Protein AF-A0A016V584-F1 (afdb_monomer)

pLDDT: mean 80.35, std 22.98, range [29.89, 98.75]

Organism: NCBI:txid53326

Mean predicted aligned error: 13.32 Å

InterPro domains:
  IPR009288 Gamma-glutamylcyclotransferase, AIG2-like domain [PF06094] (55-162)
  IPR013024 Gamma-glutamyl cyclotransferase-like [cd06661] (55-160)
  IPR036568 Gamma-glutamyl cyclotransferase-like superfamily [SSF110857] (53-185)
  IPR039126 Gamma-glutamylaminecyclotransferase [PTHR12510] (54-201)

Radius of gyration: 31.08 Å; Cα contacts (8 Å, |Δi|>4): 377; chains: 1; bounding box: 87×88×63 Å

Structure (mmCIF, N/CA/C/O backbone):
data_AF-A0A016V584-F1
#
_entry.id   AF-A0A016V584-F1
#
loop_
_atom_site.group_PDB
_atom_site.id
_atom_site.type_symbol
_atom_site.label_atom_id
_atom_site.label_alt_id
_atom_site.label_comp_id
_atom_site.label_asym_id
_atom_site.label_entity_id
_atom_site.label_seq_id
_atom_site.pdbx_PDB_ins_code
_atom_site.Cartn_x
_atom_site.Cartn_y
_atom_site.Cartn_z
_atom_site.occupancy
_atom_site.B_iso_or_equiv
_atom_site.auth_seq_id
_atom_site.auth_comp_id
_atom_site.auth_asym_id
_atom_site.auth_atom_id
_atom_site.pdbx_PDB_model_num
ATOM 1 N N . MET A 1 1 ? -42.435 -26.822 -37.049 1.00 36.62 1 MET A N 1
ATOM 2 C CA . MET A 1 1 ? -43.620 -26.157 -37.630 1.00 36.62 1 MET A CA 1
ATOM 3 C C . MET A 1 1 ? -43.429 -24.662 -37.476 1.00 36.62 1 MET A C 1
ATOM 5 O O . MET A 1 1 ? -43.270 -24.196 -36.359 1.00 36.62 1 MET A O 1
ATOM 9 N N . PHE A 1 2 ? -43.331 -23.964 -38.604 1.00 36.88 2 PHE A N 1
ATOM 10 C CA . PHE A 1 2 ? -43.225 -22.510 -38.700 1.00 36.88 2 PHE A CA 1
ATOM 11 C C . PHE A 1 2 ? -44.601 -21.879 -38.493 1.00 36.88 2 PHE A C 1
ATOM 13 O O . PHE A 1 2 ? -45.546 -22.348 -39.117 1.00 36.88 2 PHE A O 1
ATOM 20 N N . PHE A 1 3 ? -44.699 -20.805 -37.706 1.00 32.16 3 PHE A N 1
ATOM 21 C CA . PHE A 1 3 ? -45.786 -19.831 -37.824 1.00 32.16 3 PHE A CA 1
ATOM 22 C C . PHE A 1 3 ? -45.293 -18.425 -37.445 1.00 32.16 3 PHE A C 1
ATOM 24 O O . PHE A 1 3 ? -44.871 -18.164 -36.324 1.00 32.16 3 PHE A O 1
ATOM 31 N N . ASN A 1 4 ? -45.358 -17.547 -38.438 1.00 35.28 4 ASN A N 1
ATOM 32 C CA . ASN A 1 4 ? -45.477 -16.084 -38.405 1.00 35.28 4 ASN A CA 1
ATOM 33 C C . ASN A 1 4 ? -46.722 -15.799 -39.303 1.00 35.28 4 ASN A C 1
ATOM 35 O O . ASN A 1 4 ? -47.106 -16.729 -40.025 1.00 35.28 4 ASN A O 1
ATOM 39 N N . PRO A 1 5 ? -47.336 -14.600 -39.411 1.00 52.03 5 PRO A N 1
ATOM 40 C CA . PRO A 1 5 ? -47.056 -13.311 -38.771 1.00 52.03 5 PRO A CA 1
ATOM 41 C C . PRO A 1 5 ? -48.316 -12.550 -38.293 1.00 52.03 5 PRO A C 1
ATOM 43 O O . PRO A 1 5 ? -49.445 -12.972 -38.525 1.00 52.03 5 PRO A O 1
ATOM 46 N N . SER A 1 6 ? -48.141 -11.371 -37.687 1.00 40.53 6 SER A N 1
ATOM 47 C CA . SER A 1 6 ? -49.125 -10.278 -37.773 1.00 40.53 6 SER A CA 1
ATOM 48 C C . SER A 1 6 ? -48.458 -8.917 -37.585 1.00 40.53 6 SER A C 1
ATOM 50 O O . SER A 1 6 ? -47.700 -8.690 -36.647 1.00 40.53 6 SER A O 1
ATOM 52 N N . VAL A 1 7 ? -48.746 -8.045 -38.546 1.00 39.94 7 VAL A N 1
ATOM 53 C CA . VAL A 1 7 ? -48.243 -6.687 -38.759 1.00 39.94 7 VAL A CA 1
ATOM 54 C C . VAL A 1 7 ? -49.274 -5.713 -38.189 1.00 39.94 7 VAL A C 1
ATOM 56 O O . VAL A 1 7 ? -50.466 -5.911 -38.415 1.00 39.94 7 VAL A O 1
ATOM 59 N N . ILE A 1 8 ? -48.848 -4.649 -37.503 1.00 42.78 8 ILE A N 1
ATOM 60 C CA . ILE A 1 8 ? -49.723 -3.514 -37.173 1.00 42.78 8 ILE A CA 1
ATOM 61 C C . ILE A 1 8 ? -49.095 -2.232 -37.715 1.00 42.78 8 ILE A C 1
ATOM 63 O O . ILE A 1 8 ? -47.933 -1.921 -37.468 1.00 42.78 8 ILE A O 1
ATOM 67 N N . ASN A 1 9 ? -49.911 -1.539 -38.501 1.00 35.44 9 ASN A N 1
ATOM 68 C CA . ASN A 1 9 ? -49.655 -0.334 -39.270 1.00 35.44 9 ASN A CA 1
ATOM 69 C C . ASN A 1 9 ? -50.317 0.833 -38.518 1.00 35.44 9 ASN A C 1
ATOM 71 O O . ASN A 1 9 ? -51.482 0.699 -38.141 1.00 35.44 9 ASN A O 1
ATOM 75 N N . VAL A 1 10 ? -49.625 1.954 -38.290 1.00 41.25 10 VAL A N 1
ATOM 76 C CA . VAL A 1 10 ? -50.259 3.163 -37.733 1.00 41.25 10 VAL A CA 1
ATOM 77 C C . VAL A 1 10 ? -49.782 4.399 -38.491 1.00 41.25 10 VAL A C 1
ATOM 79 O O . VAL A 1 10 ? -48.590 4.649 -38.650 1.00 41.25 10 VAL A O 1
ATOM 82 N N . SER A 1 11 ? -50.771 5.127 -38.992 1.00 37.88 11 SER A N 1
ATOM 83 C CA . SER A 1 11 ? -50.740 6.232 -39.945 1.00 37.88 11 SER A CA 1
ATOM 84 C C . SER A 1 11 ? -50.613 7.615 -39.291 1.00 37.88 11 SER A C 1
ATOM 86 O O . SER A 1 11 ? -51.187 7.867 -38.234 1.00 37.88 11 SER A O 1
ATOM 88 N N . PHE A 1 12 ? -49.926 8.526 -39.987 1.00 40.91 12 PHE A N 1
ATOM 89 C CA . PHE A 1 12 ? -49.867 9.977 -39.745 1.00 40.91 12 PHE A CA 1
ATOM 90 C C . PHE A 1 12 ? -51.109 10.711 -40.282 1.00 40.91 12 PHE A C 1
ATOM 92 O O . PHE A 1 12 ? -51.726 10.243 -41.242 1.00 40.91 12 PHE A O 1
ATOM 99 N N . PRO A 1 13 ? -51.379 11.932 -39.784 1.00 44.59 13 PRO A N 1
ATOM 100 C CA . PRO A 1 13 ? -51.788 12.993 -40.701 1.00 44.59 13 PRO A CA 1
ATOM 101 C C . PRO A 1 13 ? -51.055 14.329 -40.502 1.00 44.59 13 PRO A C 1
ATOM 103 O O . PRO A 1 13 ? -50.523 14.656 -39.442 1.00 44.59 13 PRO A O 1
ATOM 106 N N . SER A 1 14 ? -51.055 15.086 -41.596 1.00 35.22 14 SER A N 1
ATOM 107 C CA . SER A 1 14 ? -50.254 16.266 -41.913 1.00 35.22 14 SER A CA 1
ATOM 108 C C . SER A 1 14 ? -51.056 17.574 -41.807 1.00 35.22 14 SER A C 1
ATOM 110 O O . SER A 1 14 ? -52.215 17.612 -42.201 1.00 35.22 14 SER A O 1
ATOM 112 N N . ILE A 1 15 ? -50.375 18.631 -41.340 1.00 40.69 15 ILE A N 1
ATOM 113 C CA . ILE A 1 15 ? -50.311 20.038 -41.818 1.00 40.69 15 ILE A CA 1
ATOM 114 C C . ILE A 1 15 ? -51.587 20.693 -42.379 1.00 40.69 15 ILE A C 1
ATOM 116 O O . ILE A 1 15 ? -52.051 20.255 -43.421 1.00 40.69 15 ILE A O 1
ATOM 120 N N . GLN A 1 16 ? -51.950 21.884 -41.862 1.00 37.72 16 GLN A N 1
ATOM 121 C CA . GLN A 1 16 ? -52.262 23.087 -42.671 1.00 37.72 16 GLN A CA 1
ATOM 122 C C . GLN A 1 16 ? -51.956 24.398 -41.911 1.00 37.72 16 GLN A C 1
ATOM 124 O O . GLN A 1 16 ? -52.054 24.467 -40.689 1.00 37.72 16 GLN A O 1
ATOM 129 N N . ALA A 1 17 ? -51.541 25.417 -42.670 1.00 38.19 17 ALA A N 1
ATOM 130 C CA . ALA A 1 17 ? -51.059 26.738 -42.262 1.00 38.19 17 ALA A CA 1
ATOM 131 C C . ALA A 1 17 ? -52.029 27.866 -42.682 1.00 38.19 17 ALA A C 1
ATOM 133 O O . ALA A 1 17 ? -52.870 27.631 -43.543 1.00 38.19 17 ALA A O 1
ATOM 134 N N . PHE A 1 18 ? -51.839 29.074 -42.117 1.00 32.78 18 PHE A N 1
ATOM 135 C CA . PHE A 1 18 ? -51.818 30.426 -42.740 1.00 32.78 18 PHE A CA 1
ATOM 136 C C . PHE A 1 18 ? -52.392 31.563 -41.847 1.00 32.78 18 PHE A C 1
ATOM 138 O O . PHE A 1 18 ? -53.379 31.400 -41.141 1.00 32.78 18 PHE A O 1
ATOM 145 N N . SER A 1 19 ? -51.685 32.706 -41.900 1.00 36.44 19 SER A N 1
ATOM 146 C CA . SER A 1 19 ? -51.889 34.063 -41.310 1.00 36.44 19 SER A CA 1
ATOM 147 C C . SER A 1 19 ? -53.041 34.851 -42.017 1.00 36.44 19 SER A C 1
ATOM 149 O O . SER A 1 19 ? -53.643 34.200 -42.871 1.00 36.44 19 SER A O 1
ATOM 151 N N . PRO A 1 20 ? -53.359 36.182 -41.829 1.00 49.88 20 PRO A N 1
ATOM 152 C CA . PRO A 1 20 ? -52.525 37.332 -41.371 1.00 49.88 20 PRO A CA 1
ATOM 153 C C . PRO A 1 20 ? -53.176 38.536 -40.578 1.00 49.88 20 PRO A C 1
ATOM 155 O O . PRO A 1 20 ? -54.385 38.712 -40.542 1.00 49.88 20 PRO A O 1
ATOM 158 N N . ILE A 1 21 ? -52.298 39.393 -40.004 1.00 35.28 21 ILE A N 1
ATOM 159 C CA . ILE A 1 21 ? -52.214 40.898 -39.947 1.00 35.28 21 ILE A CA 1
ATOM 160 C C . ILE A 1 21 ? -53.408 41.799 -39.500 1.00 35.28 21 ILE A C 1
ATOM 162 O O . ILE A 1 21 ? -54.436 41.825 -40.163 1.00 35.28 21 ILE A O 1
ATOM 166 N N . ALA A 1 22 ? -53.160 42.697 -38.514 1.00 34.94 22 ALA A N 1
ATOM 167 C CA . ALA A 1 22 ? -53.304 44.191 -38.545 1.00 34.94 22 ALA A CA 1
ATOM 168 C C . ALA A 1 22 ? -53.235 44.795 -37.106 1.00 34.94 22 ALA A C 1
ATOM 170 O O . ALA A 1 22 ? -53.998 44.390 -36.240 1.00 34.94 22 ALA A O 1
ATOM 171 N N . LEU A 1 23 ? -52.206 45.570 -36.717 1.00 33.94 23 LEU A N 1
ATOM 172 C CA . LEU A 1 23 ? -52.031 47.043 -36.808 1.00 33.94 23 LEU A CA 1
ATOM 173 C C . LEU A 1 23 ? -52.975 47.903 -35.931 1.00 33.94 23 LEU A C 1
ATOM 175 O O . LEU A 1 23 ? -54.092 48.181 -36.346 1.00 33.94 23 LEU A O 1
ATOM 179 N N . TRP A 1 24 ? -52.464 48.445 -34.808 1.00 29.89 24 TRP A N 1
ATOM 180 C CA . TRP A 1 24 ? -52.766 49.814 -34.334 1.00 29.89 24 TRP A CA 1
ATOM 181 C C . TRP A 1 24 ? -51.725 50.326 -33.300 1.00 29.89 24 TRP A C 1
ATOM 183 O O . TRP A 1 24 ? -51.275 49.573 -32.442 1.00 29.89 24 TRP A O 1
ATOM 193 N N . SER A 1 25 ? -51.372 51.615 -33.396 1.00 31.69 25 SER A N 1
ATOM 194 C CA . SER A 1 25 ? -50.481 52.455 -32.553 1.00 31.69 25 SER A CA 1
ATOM 195 C C . SER A 1 25 ? -51.129 53.863 -32.442 1.00 31.69 25 SER A C 1
ATOM 197 O O . SER A 1 25 ? -51.974 54.145 -33.295 1.00 31.69 25 SER A O 1
ATOM 199 N N . PRO A 1 26 ? -50.611 54.874 -31.691 1.00 62.25 26 PRO A N 1
ATOM 200 C CA . PRO A 1 26 ? -50.140 55.032 -30.292 1.00 62.25 26 PRO A CA 1
ATOM 201 C C . PRO A 1 26 ? -50.889 56.242 -29.600 1.00 62.25 26 PRO A C 1
ATOM 203 O O . PRO A 1 26 ? -52.001 56.518 -30.054 1.00 62.25 26 PRO A O 1
ATOM 206 N N . PRO A 1 27 ? -50.405 56.980 -28.546 1.00 52.22 27 PRO A N 1
ATOM 207 C CA . PRO A 1 27 ? -49.248 57.905 -28.624 1.00 52.22 27 PRO A CA 1
ATOM 208 C C . PRO A 1 27 ? -48.368 58.083 -27.348 1.00 52.22 27 PRO A C 1
ATOM 210 O O . PRO A 1 27 ? -48.620 57.542 -26.277 1.00 52.22 27 PRO A O 1
ATOM 213 N N . LEU A 1 28 ? -47.298 58.871 -27.546 1.00 39.22 28 LEU A N 1
ATOM 214 C CA . LEU A 1 28 ? -46.141 59.216 -26.703 1.00 39.22 28 LEU A CA 1
ATOM 215 C C . LEU A 1 28 ? -46.425 59.920 -25.356 1.00 39.22 28 LEU A C 1
ATOM 217 O O . LEU A 1 28 ? -47.255 60.822 -25.298 1.00 39.22 28 LEU A O 1
ATOM 221 N N . ALA A 1 29 ? -45.515 59.724 -24.387 1.00 38.25 29 ALA A N 1
ATOM 222 C CA . ALA A 1 29 ? -44.948 60.815 -23.575 1.00 38.25 29 ALA A CA 1
ATOM 223 C C . ALA A 1 29 ? -43.519 60.490 -23.072 1.00 38.25 29 ALA A C 1
ATOM 225 O O . ALA A 1 29 ? -43.180 59.345 -22.793 1.00 38.25 29 ALA A O 1
ATOM 226 N N . ARG A 1 30 ? -42.674 61.529 -23.027 1.00 39.41 30 ARG A N 1
ATOM 227 C CA . ARG A 1 30 ? -41.214 61.567 -22.786 1.00 39.41 30 ARG A CA 1
ATOM 228 C C . ARG A 1 30 ? -40.803 61.365 -21.317 1.00 39.41 30 ARG A C 1
ATOM 230 O O . ARG A 1 30 ? -41.528 61.819 -20.444 1.00 39.41 30 ARG A O 1
ATOM 237 N N . SER A 1 31 ? -39.568 60.888 -21.085 1.00 37.66 31 SER A N 1
ATOM 238 C CA . SER A 1 31 ? -38.491 61.547 -20.285 1.00 37.66 31 SER A CA 1
ATOM 239 C C . SER A 1 31 ? -37.380 60.527 -19.934 1.00 37.66 31 SER A C 1
ATOM 241 O O . SER A 1 31 ? -37.659 59.521 -19.300 1.00 37.66 31 SER A O 1
ATOM 243 N N . VAL A 1 32 ? -36.210 60.561 -20.587 1.00 39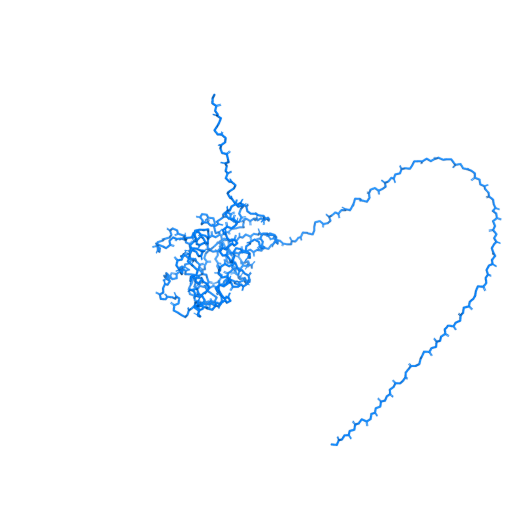.78 32 VAL A N 1
ATOM 244 C CA . VAL A 1 32 ? -34.891 61.063 -20.110 1.00 39.78 32 VAL A CA 1
ATOM 245 C C . VAL A 1 32 ? -34.251 60.315 -18.914 1.00 39.78 32 VAL A C 1
ATOM 247 O O . VAL A 1 32 ? -34.669 60.456 -17.775 1.00 39.78 32 VAL A O 1
ATOM 250 N N . ALA A 1 33 ? -33.131 59.648 -19.242 1.00 38.41 33 ALA A N 1
ATOM 251 C CA . ALA A 1 33 ? -31.895 59.399 -18.478 1.00 38.41 33 ALA A CA 1
ATOM 252 C C . ALA A 1 33 ? -31.916 58.557 -17.179 1.00 38.41 33 ALA A C 1
ATOM 254 O O . ALA A 1 33 ? -32.323 59.013 -16.120 1.00 38.41 33 ALA A O 1
ATOM 255 N N . SER A 1 34 ? -31.203 57.424 -17.180 1.00 35.62 34 SER A N 1
ATOM 256 C CA . SER A 1 34 ? -29.783 57.337 -16.765 1.00 35.62 34 SER A CA 1
ATOM 257 C C . SER A 1 34 ? -29.409 55.964 -16.174 1.00 35.62 34 SER A C 1
ATOM 259 O O . SER A 1 34 ? -30.156 55.393 -15.396 1.00 35.62 34 SER A O 1
ATOM 261 N N . ARG A 1 35 ? -28.198 55.510 -16.543 1.00 42.59 35 ARG A N 1
ATOM 262 C CA . ARG A 1 35 ? -27.248 54.636 -15.812 1.00 42.59 35 ARG A CA 1
ATOM 263 C C . ARG A 1 35 ? -27.740 53.236 -15.394 1.00 42.59 35 ARG A C 1
ATOM 265 O O . ARG A 1 35 ? -28.562 53.072 -14.516 1.00 42.59 35 ARG A O 1
ATOM 272 N N . SER A 1 36 ? -27.246 52.187 -16.053 1.00 48.16 36 SER A N 1
ATOM 273 C CA . SER A 1 36 ? -25.971 51.512 -15.727 1.00 48.16 36 SER A CA 1
ATOM 274 C C . SER A 1 36 ? -25.988 50.813 -14.365 1.00 48.16 36 SER A C 1
ATOM 276 O O . SER A 1 36 ? -25.536 51.372 -13.369 1.00 48.16 36 SER A O 1
ATOM 278 N N . SER A 1 37 ? -26.346 49.535 -14.380 1.00 42.50 37 SER A N 1
ATOM 279 C CA . SER A 1 37 ? -25.780 48.542 -13.471 1.00 42.50 37 SER A CA 1
ATOM 280 C C . SER A 1 37 ? -25.634 47.242 -14.252 1.00 42.50 37 SER A C 1
ATOM 282 O O . SER A 1 37 ? -26.602 46.528 -14.496 1.00 42.50 37 SER A O 1
ATOM 284 N N . THR A 1 38 ? -24.419 46.966 -14.711 1.00 39.50 38 THR A N 1
ATOM 285 C CA . THR A 1 38 ? -24.007 45.611 -15.060 1.00 39.50 38 THR A CA 1
ATOM 286 C C . THR A 1 38 ? -24.108 44.771 -13.792 1.00 39.50 38 THR A C 1
ATOM 288 O O . THR A 1 38 ? -23.243 44.864 -12.922 1.00 39.50 38 THR A O 1
ATOM 291 N N . GLU A 1 39 ? -25.184 43.998 -13.661 1.00 45.78 39 GLU A N 1
ATOM 292 C CA . GLU A 1 39 ? -25.250 42.873 -12.734 1.00 45.78 39 GLU A CA 1
ATOM 293 C C . GLU A 1 39 ? -24.182 41.869 -13.165 1.00 45.78 39 GLU A C 1
ATOM 295 O O . GLU A 1 39 ? -24.358 41.067 -14.081 1.00 45.78 39 GLU A O 1
ATOM 300 N N . THR A 1 40 ? -23.017 41.947 -12.532 1.00 45.88 40 THR A N 1
ATOM 301 C CA . THR A 1 40 ? -22.074 40.840 -12.521 1.00 45.88 40 THR A CA 1
ATOM 302 C C . THR A 1 40 ? -22.780 39.672 -11.847 1.00 45.88 40 THR A C 1
ATOM 304 O O . THR A 1 40 ? -22.922 39.662 -10.624 1.00 45.88 40 THR A O 1
ATOM 307 N N . MET A 1 41 ? -23.238 38.704 -12.648 1.00 45.84 41 MET A N 1
ATOM 308 C CA . MET A 1 41 ? -23.553 37.361 -12.174 1.00 45.84 41 MET A CA 1
ATOM 309 C C . MET A 1 41 ? -22.316 36.836 -11.455 1.00 45.84 41 MET A C 1
ATOM 311 O O . MET A 1 41 ? -21.367 36.348 -12.068 1.00 45.84 41 MET A O 1
ATOM 315 N N . GLN A 1 42 ? -22.322 36.957 -10.136 1.00 48.88 42 GLN A N 1
ATOM 316 C CA . GLN A 1 42 ? -21.417 36.219 -9.291 1.00 48.88 42 GLN A CA 1
ATOM 317 C C . GLN A 1 42 ? -21.896 34.775 -9.362 1.00 48.88 42 GLN A C 1
ATOM 319 O O . GLN A 1 42 ? -22.807 34.359 -8.649 1.00 48.88 42 GLN A O 1
ATOM 324 N N . VAL A 1 43 ? -21.333 34.031 -10.315 1.00 48.69 43 VAL A N 1
ATOM 325 C CA . VAL A 1 43 ? -21.439 32.579 -10.352 1.00 48.69 43 VAL A CA 1
ATOM 326 C C . VAL A 1 43 ? -20.784 32.120 -9.059 1.00 48.69 43 VAL A C 1
ATOM 328 O O . VAL A 1 43 ? -19.561 32.075 -8.941 1.00 48.69 43 VAL A O 1
ATOM 331 N N . CYS A 1 44 ? -21.609 31.903 -8.038 1.00 49.38 44 CYS A N 1
ATOM 332 C CA . CYS A 1 44 ? -21.198 31.256 -6.814 1.00 49.38 44 CYS A CA 1
ATOM 333 C C . CYS A 1 44 ? -20.767 29.861 -7.251 1.00 49.38 44 CYS A C 1
ATOM 335 O O . CYS A 1 44 ? -21.606 29.009 -7.548 1.00 49.38 44 CYS A O 1
ATOM 337 N N . LEU A 1 45 ? -19.457 29.680 -7.427 1.00 53.75 45 LEU A N 1
ATOM 338 C CA . LEU A 1 45 ? -18.865 28.381 -7.657 1.00 53.75 45 LEU A CA 1
ATOM 339 C C . LEU A 1 45 ? -19.178 27.594 -6.388 1.00 53.75 45 LEU A C 1
ATOM 341 O O . LEU A 1 45 ? -18.493 27.728 -5.377 1.00 53.75 45 LEU A O 1
ATOM 345 N N . CYS A 1 46 ? -20.292 26.866 -6.418 1.00 48.97 46 CYS A N 1
ATOM 346 C CA . CYS A 1 46 ? -20.610 25.849 -5.443 1.00 48.97 46 CYS A CA 1
ATOM 347 C C . CYS A 1 46 ? -19.425 24.891 -5.490 1.00 48.97 46 CYS A C 1
ATOM 349 O O . CYS A 1 46 ? -19.332 24.060 -6.393 1.00 48.97 46 CYS A O 1
ATOM 351 N N . MET A 1 47 ? -18.461 25.087 -4.588 1.00 56.38 47 MET A N 1
ATOM 352 C CA . MET A 1 47 ? -17.474 24.074 -4.279 1.00 56.38 47 MET A CA 1
ATOM 353 C C . MET A 1 47 ? -18.303 22.875 -3.857 1.00 56.38 47 MET A C 1
ATOM 355 O O . MET A 1 47 ? -18.884 22.860 -2.774 1.00 56.38 47 MET A O 1
ATOM 359 N N . THR A 1 48 ? -18.445 21.913 -4.761 1.00 56.28 48 THR A N 1
ATOM 360 C CA . THR A 1 48 ? -18.987 20.610 -4.428 1.00 56.28 48 THR A CA 1
ATOM 361 C C . THR A 1 48 ? -18.111 20.092 -3.302 1.00 56.28 48 THR A C 1
ATOM 363 O O . THR A 1 48 ? -16.945 19.777 -3.528 1.00 56.28 48 THR A O 1
ATOM 366 N N . ILE A 1 49 ? -18.638 20.096 -2.079 1.00 57.78 49 ILE A N 1
ATOM 367 C CA . ILE A 1 49 ? -17.984 19.471 -0.936 1.00 57.78 49 ILE A CA 1
ATOM 368 C C . ILE A 1 49 ? -18.045 17.975 -1.232 1.00 57.78 49 ILE A C 1
ATOM 370 O O . ILE A 1 49 ? -19.035 17.312 -0.924 1.00 57.78 49 ILE A O 1
ATOM 374 N N . THR A 1 50 ? -17.033 17.451 -1.920 1.00 62.38 50 THR A N 1
ATOM 375 C CA . THR A 1 50 ? -16.821 16.013 -1.976 1.00 62.38 50 THR A CA 1
ATOM 376 C C . THR A 1 50 ? -16.550 15.559 -0.550 1.00 62.38 50 THR A C 1
ATOM 378 O O . THR A 1 50 ? -15.754 16.155 0.181 1.00 62.38 50 THR A O 1
ATOM 381 N N . LEU A 1 51 ? -17.319 14.567 -0.099 1.00 68.88 51 LEU A N 1
ATOM 382 C CA . LEU A 1 51 ? -17.131 14.007 1.232 1.00 68.88 51 LEU A CA 1
ATOM 383 C C . LEU A 1 51 ? -15.701 13.463 1.333 1.00 68.88 51 LEU A C 1
ATOM 385 O O . LEU A 1 51 ? -15.226 12.849 0.375 1.00 68.88 51 LEU A O 1
ATOM 389 N N . PRO A 1 52 ? -15.021 13.662 2.472 1.00 85.81 52 PRO A N 1
ATOM 390 C CA . PRO A 1 52 ? -13.650 13.212 2.618 1.00 85.81 52 PRO A CA 1
ATOM 391 C C . PRO A 1 52 ? -13.578 11.687 2.495 1.00 85.81 52 PRO A C 1
ATOM 393 O O . PRO A 1 52 ? -14.311 10.949 3.161 1.00 85.81 52 PRO A O 1
ATOM 396 N N . ILE A 1 53 ? -12.678 11.217 1.639 1.00 96.62 53 ILE A N 1
ATOM 397 C CA . ILE A 1 53 ? -12.417 9.800 1.412 1.00 96.62 53 ILE A CA 1
ATOM 398 C C . ILE A 1 53 ? -11.493 9.313 2.517 1.00 96.62 53 ILE A C 1
ATOM 400 O O . ILE A 1 53 ? -10.477 9.939 2.793 1.00 96.62 53 ILE A O 1
ATOM 404 N N . ARG A 1 54 ? -11.815 8.187 3.154 1.00 98.12 54 ARG A N 1
ATOM 405 C CA . ARG A 1 54 ? -10.945 7.597 4.177 1.00 98.12 54 ARG A CA 1
ATOM 406 C C . ARG A 1 54 ? -10.039 6.549 3.567 1.00 98.12 54 ARG A C 1
ATOM 408 O O . ARG A 1 54 ? -10.525 5.639 2.898 1.00 98.12 54 ARG A O 1
ATOM 415 N N . VAL A 1 55 ? -8.747 6.651 3.843 1.00 98.25 55 VAL A N 1
ATOM 416 C CA . VAL A 1 55 ? -7.733 5.672 3.453 1.00 98.25 55 VAL A CA 1
ATOM 417 C C . VAL A 1 55 ? -6.977 5.198 4.689 1.00 98.25 55 VAL A C 1
ATOM 419 O O . VAL A 1 55 ? -6.668 5.986 5.581 1.00 98.25 55 VAL A O 1
ATOM 422 N N . PHE A 1 56 ? -6.700 3.902 4.744 1.00 98.62 56 PHE A N 1
ATOM 423 C CA . PHE A 1 56 ? -5.872 3.256 5.747 1.00 98.62 56 PHE A CA 1
ATOM 424 C C . PHE A 1 56 ? -4.543 2.844 5.114 1.00 98.62 56 PHE A C 1
ATOM 426 O O . PHE A 1 56 ? -4.512 2.081 4.145 1.00 98.62 56 PHE A O 1
ATOM 433 N N . VAL A 1 57 ? -3.442 3.345 5.670 1.00 98.25 57 VAL A N 1
ATOM 434 C CA . VAL A 1 57 ? -2.080 3.058 5.215 1.00 98.25 57 VAL A CA 1
ATOM 435 C C . VAL A 1 57 ? -1.333 2.243 6.268 1.00 98.25 57 VAL A C 1
ATOM 437 O O . VAL A 1 57 ? -1.304 2.597 7.442 1.00 98.25 57 VAL A O 1
ATOM 440 N N . TYR A 1 58 ? -0.713 1.142 5.848 1.00 97.81 58 TYR A N 1
ATOM 441 C CA . TYR A 1 58 ? -0.007 0.205 6.738 1.00 97.81 58 TYR A CA 1
ATOM 442 C C . TYR A 1 58 ? 1.498 0.113 6.463 1.00 97.81 58 TYR A C 1
ATOM 444 O O . TYR A 1 58 ? 2.254 -0.387 7.292 1.00 97.81 58 TYR A O 1
ATOM 452 N N . GLY A 1 59 ? 1.932 0.548 5.278 1.00 96.19 59 GLY A N 1
ATOM 453 C CA . GLY A 1 59 ? 3.277 0.328 4.760 1.00 96.19 59 GLY A CA 1
ATOM 454 C C . GLY A 1 59 ? 4.111 1.603 4.722 1.00 96.19 59 GLY A C 1
ATOM 455 O O . GLY A 1 59 ? 4.105 2.412 5.647 1.00 96.19 59 GLY A O 1
ATOM 456 N N . THR A 1 60 ? 4.803 1.794 3.601 1.00 96.06 60 THR A N 1
ATOM 457 C CA . THR A 1 60 ? 5.759 2.894 3.390 1.00 96.06 60 THR A CA 1
ATOM 458 C C . THR A 1 60 ? 5.176 4.310 3.482 1.00 96.06 60 THR A C 1
ATOM 460 O O . THR A 1 60 ? 5.941 5.262 3.600 1.00 96.06 60 THR A O 1
ATOM 463 N N . LEU A 1 61 ? 3.849 4.454 3.412 1.00 96.56 61 LEU A N 1
ATOM 464 C CA . LEU A 1 61 ? 3.128 5.729 3.488 1.00 96.56 61 LEU A CA 1
ATOM 465 C C . LEU A 1 61 ? 2.887 6.227 4.920 1.00 96.56 61 LEU A C 1
ATOM 467 O O . LEU A 1 61 ? 2.486 7.376 5.093 1.00 96.56 61 LEU A O 1
ATOM 471 N N . LYS A 1 62 ? 3.092 5.382 5.937 1.00 97.56 62 LYS A N 1
ATOM 472 C CA . LYS A 1 62 ? 2.936 5.793 7.337 1.00 97.56 62 LYS A CA 1
ATOM 473 C C . LYS A 1 62 ? 3.964 6.855 7.717 1.00 97.56 62 LYS A C 1
ATOM 475 O O . LYS A 1 62 ? 5.067 6.891 7.174 1.00 97.56 62 LYS A O 1
ATOM 480 N N . ARG A 1 63 ? 3.658 7.682 8.714 1.00 97.00 63 ARG A N 1
ATOM 481 C CA . ARG A 1 63 ? 4.634 8.622 9.287 1.00 97.00 63 ARG A CA 1
ATOM 482 C C . ARG A 1 63 ? 5.882 7.885 9.773 1.00 97.00 63 ARG A C 1
ATOM 484 O O . ARG A 1 63 ? 5.796 6.855 10.432 1.00 97.00 63 ARG A O 1
ATOM 491 N N . GLY A 1 64 ? 7.048 8.448 9.459 1.00 94.75 64 GLY A N 1
ATOM 492 C CA . GLY A 1 64 ? 8.349 7.848 9.770 1.00 94.75 64 GLY A CA 1
ATOM 493 C C . GLY A 1 64 ? 8.823 6.796 8.762 1.00 94.75 64 GLY A C 1
ATOM 494 O O . GLY A 1 64 ? 9.975 6.377 8.842 1.00 94.75 64 GLY A O 1
ATOM 495 N N . GLU A 1 65 ? 7.987 6.413 7.793 1.00 96.94 65 GLU A N 1
ATOM 496 C CA . GLU A 1 65 ? 8.349 5.475 6.734 1.00 96.94 65 GLU A CA 1
ATOM 497 C C . GLU A 1 65 ? 8.799 6.189 5.441 1.00 96.94 65 GLU A C 1
ATOM 499 O O . GLU A 1 65 ? 8.524 7.379 5.251 1.00 96.94 65 GLU A O 1
ATOM 504 N N . PRO A 1 66 ? 9.509 5.496 4.527 1.00 93.38 66 PRO A N 1
ATOM 505 C CA . PRO A 1 66 ? 10.224 6.143 3.422 1.00 93.38 66 PRO A CA 1
ATOM 506 C C . PRO A 1 66 ? 9.380 6.956 2.431 1.00 93.38 66 PRO A C 1
ATOM 508 O O . PRO A 1 66 ? 9.925 7.849 1.790 1.00 93.38 66 PRO A O 1
ATOM 511 N N . ASN A 1 67 ? 8.085 6.658 2.284 1.00 94.12 67 ASN A N 1
ATOM 512 C CA . ASN A 1 67 ? 7.181 7.360 1.367 1.00 94.12 67 ASN A CA 1
ATOM 513 C C . ASN A 1 67 ? 6.168 8.251 2.113 1.00 94.12 67 ASN A C 1
ATOM 515 O O . ASN A 1 67 ? 5.193 8.694 1.508 1.00 94.12 67 ASN A O 1
ATOM 519 N N . ALA A 1 68 ? 6.372 8.540 3.405 1.00 94.19 68 ALA A N 1
ATOM 520 C CA . ALA A 1 68 ? 5.467 9.386 4.194 1.00 94.19 68 ALA A CA 1
ATOM 521 C C . ALA A 1 68 ? 5.219 10.759 3.544 1.00 94.19 68 ALA A C 1
ATOM 523 O O . ALA A 1 68 ? 4.114 11.301 3.600 1.00 94.19 68 ALA A O 1
ATOM 524 N N . ASN A 1 69 ? 6.244 11.299 2.879 1.00 93.06 69 ASN A N 1
ATOM 525 C CA . ASN A 1 69 ? 6.173 12.576 2.184 1.00 93.06 69 ASN A CA 1
ATOM 526 C C . ASN A 1 69 ? 5.174 12.574 1.018 1.00 93.06 69 ASN A C 1
ATOM 528 O O . ASN A 1 69 ? 4.646 13.626 0.677 1.00 93.06 69 ASN A O 1
ATOM 532 N N . VAL A 1 70 ? 4.840 11.417 0.437 1.00 92.62 70 VAL A N 1
ATOM 533 C CA . VAL A 1 70 ? 3.803 11.347 -0.599 1.00 92.62 70 VAL A CA 1
ATOM 534 C C . VAL A 1 70 ? 2.457 11.789 -0.034 1.00 92.62 70 VAL A C 1
ATOM 536 O O . VAL A 1 70 ? 1.721 12.502 -0.711 1.00 92.62 70 VAL A O 1
ATOM 539 N N . MET A 1 71 ? 2.144 11.454 1.218 1.00 93.75 71 MET A N 1
ATOM 540 C CA . MET A 1 71 ? 0.913 11.922 1.850 1.00 93.75 71 MET A CA 1
ATOM 541 C C . MET A 1 71 ? 0.930 13.449 2.024 1.00 93.75 71 MET A C 1
ATOM 543 O O . MET A 1 71 ? -0.049 14.110 1.677 1.00 93.75 71 MET A O 1
ATOM 547 N N . THR A 1 72 ? 2.050 14.011 2.490 1.00 92.19 72 THR A N 1
ATOM 548 C CA . THR A 1 72 ? 2.121 15.400 2.974 1.00 92.19 72 THR A CA 1
ATOM 549 C C . THR A 1 72 ? 2.568 16.444 1.950 1.00 92.19 72 THR A C 1
ATOM 551 O O . THR A 1 72 ? 2.192 17.604 2.083 1.00 92.19 72 THR A O 1
ATOM 554 N N . GLU A 1 73 ? 3.367 16.067 0.950 1.00 92.00 73 GLU A N 1
ATOM 555 C CA . GLU A 1 73 ? 4.070 16.997 0.046 1.00 92.00 73 GLU A CA 1
ATOM 556 C C . GLU A 1 73 ? 3.569 16.958 -1.405 1.00 92.00 73 GLU A C 1
ATOM 558 O O . GLU A 1 73 ? 3.970 17.790 -2.216 1.00 92.00 73 GLU A O 1
ATOM 563 N N . THR A 1 74 ? 2.695 16.013 -1.756 1.00 92.75 74 THR A N 1
ATOM 564 C CA . THR A 1 74 ? 2.080 15.950 -3.095 1.00 92.75 74 THR A CA 1
ATOM 565 C C . THR A 1 74 ? 0.720 16.642 -3.134 1.00 92.75 74 THR A C 1
ATOM 567 O O . THR A 1 74 ? 0.140 16.968 -2.096 1.00 92.75 74 THR A O 1
ATOM 570 N N . GLU A 1 75 ? 0.186 16.825 -4.340 1.00 93.00 75 GLU A N 1
ATOM 571 C CA . GLU A 1 75 ? -1.120 17.439 -4.584 1.00 93.00 75 GLU A CA 1
ATOM 572 C C . GLU A 1 75 ? -2.273 16.742 -3.845 1.00 93.00 75 GLU A C 1
ATOM 574 O O . GLU A 1 75 ? -2.227 15.543 -3.560 1.00 93.00 75 GLU A O 1
ATOM 579 N N . GLY A 1 76 ? -3.325 17.512 -3.567 1.00 93.50 76 GLY A N 1
ATOM 580 C CA . GLY A 1 76 ? -4.524 17.057 -2.867 1.00 93.50 76 GLY A CA 1
ATOM 581 C C . GLY A 1 76 ? -4.482 17.272 -1.353 1.00 93.50 76 GLY A C 1
ATOM 582 O O . GLY A 1 76 ? -3.425 17.345 -0.721 1.00 93.50 76 GLY A O 1
ATOM 583 N N . GLN A 1 77 ? -5.665 17.399 -0.767 1.00 94.88 77 GLN A N 1
ATOM 584 C CA . GLN A 1 77 ? -5.868 17.582 0.663 1.00 94.88 77 GLN A CA 1
ATOM 585 C C . GLN A 1 77 ? -5.743 16.257 1.412 1.00 94.88 77 GLN A C 1
ATOM 587 O O . GLN A 1 77 ? -6.137 15.196 0.927 1.00 94.88 77 GLN A O 1
ATOM 592 N N . HIS A 1 78 ? -5.215 16.333 2.630 1.00 96.00 78 HIS A N 1
ATOM 593 C CA . HIS A 1 78 ? -5.129 15.202 3.542 1.00 96.00 78 HIS A CA 1
ATOM 594 C C . HIS A 1 78 ? -5.295 15.671 4.991 1.00 96.00 78 HIS A C 1
ATOM 596 O O . HIS A 1 78 ? -4.917 16.784 5.357 1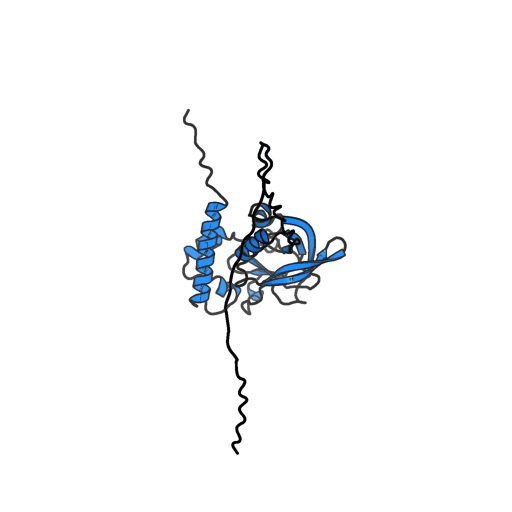.00 96.00 78 HIS A O 1
ATOM 602 N N . ARG A 1 79 ? -5.846 14.803 5.836 1.00 97.06 79 ARG A N 1
ATOM 603 C CA . ARG A 1 79 ? -6.035 15.029 7.268 1.00 97.06 79 ARG A CA 1
ATOM 604 C C . ARG A 1 79 ? -5.827 13.726 8.021 1.00 97.06 79 ARG A C 1
ATOM 606 O O . ARG A 1 79 ? -6.571 12.772 7.825 1.00 97.06 79 ARG A O 1
ATOM 613 N N . PHE A 1 80 ? -4.831 13.691 8.900 1.00 97.69 80 PHE A N 1
ATOM 614 C CA . PHE A 1 80 ? -4.604 12.549 9.783 1.00 97.69 80 PHE A CA 1
ATOM 615 C C . PHE A 1 80 ? -5.739 12.440 10.809 1.00 97.69 80 PHE A C 1
ATOM 617 O O . PHE A 1 80 ? -6.025 13.409 11.512 1.00 97.69 80 PHE A O 1
ATOM 624 N N . LEU A 1 81 ? -6.380 11.273 10.887 1.00 97.50 81 LEU A N 1
ATOM 625 C CA . LEU A 1 81 ? -7.445 10.999 11.857 1.00 97.50 81 LEU A CA 1
ATOM 626 C C . LEU A 1 81 ? -6.943 10.256 13.094 1.00 97.50 81 LEU A C 1
ATOM 628 O O . LEU A 1 81 ? -7.495 10.434 14.177 1.00 97.50 81 LEU A O 1
ATOM 632 N N . GLY A 1 82 ? -5.928 9.412 12.934 1.00 98.00 82 GLY A N 1
ATOM 633 C CA . GLY A 1 82 ? -5.421 8.577 14.012 1.00 98.00 82 GLY A CA 1
ATOM 634 C C . GLY A 1 82 ? -4.829 7.271 13.511 1.00 98.00 82 GLY A C 1
ATOM 635 O O . GLY A 1 82 ? -4.840 6.959 12.320 1.00 98.00 82 GLY A O 1
ATOM 636 N N . THR A 1 83 ? -4.313 6.505 14.452 1.00 98.50 83 THR A N 1
ATOM 637 C CA . THR A 1 83 ? -3.837 5.135 14.276 1.00 98.50 83 THR A CA 1
ATOM 638 C C . THR A 1 83 ? -4.974 4.142 14.501 1.00 98.50 83 THR A C 1
ATOM 640 O O . THR A 1 83 ? -5.966 4.409 15.191 1.00 98.50 83 THR A O 1
ATOM 643 N N . GLY A 1 84 ? -4.840 2.976 13.886 1.00 98.31 84 GLY A N 1
ATOM 644 C CA . GLY A 1 84 ? -5.809 1.901 13.999 1.00 98.31 84 GLY A CA 1
ATOM 645 C C . GLY A 1 84 ? -5.247 0.593 13.477 1.00 98.31 84 GLY A C 1
ATOM 646 O O . GLY A 1 84 ? -4.085 0.501 13.078 1.00 98.31 84 GLY A O 1
ATOM 647 N N . ARG A 1 85 ? -6.093 -0.429 13.473 1.00 98.75 85 ARG A N 1
ATOM 648 C CA . ARG A 1 85 ? -5.761 -1.748 12.941 1.00 98.75 85 ARG A CA 1
ATOM 649 C C . ARG A 1 85 ? -6.914 -2.341 12.161 1.00 98.75 85 ARG A C 1
ATOM 651 O O . ARG A 1 85 ? -8.073 -2.075 12.477 1.00 98.75 85 ARG A O 1
ATOM 658 N N . THR A 1 86 ? -6.615 -3.168 11.170 1.00 98.75 86 THR A N 1
ATOM 659 C CA . THR A 1 86 ? -7.658 -3.912 10.460 1.00 98.75 86 THR A CA 1
ATOM 660 C C . THR A 1 86 ? -8.429 -4.787 11.446 1.00 98.75 86 THR A C 1
ATOM 662 O O . THR A 1 86 ? -7.848 -5.445 12.312 1.00 98.75 86 THR A O 1
ATOM 665 N N . LYS A 1 87 ? -9.760 -4.805 11.337 1.00 98.38 87 LYS A N 1
ATOM 666 C CA . LYS A 1 87 ? -10.597 -5.717 12.125 1.00 98.38 87 LYS A CA 1
ATOM 667 C C . LYS A 1 87 ? -10.334 -7.163 11.715 1.00 98.38 87 LYS A C 1
ATOM 669 O O . LYS A 1 87 ? -10.122 -8.026 12.569 1.00 98.38 87 LYS A O 1
ATOM 674 N N . THR A 1 88 ? -10.308 -7.390 10.404 1.00 98.38 88 THR A N 1
ATOM 675 C CA . THR A 1 88 ? -9.959 -8.663 9.772 1.00 98.38 88 THR A CA 1
ATOM 676 C C . THR A 1 88 ? -8.438 -8.850 9.781 1.00 98.38 88 THR A C 1
ATOM 678 O O . THR A 1 88 ? -7.720 -7.926 9.389 1.00 98.38 88 THR A O 1
ATOM 681 N N . PRO A 1 89 ? -7.918 -10.013 10.207 1.00 98.62 89 PRO A N 1
ATOM 682 C CA . PRO A 1 89 ? -6.502 -10.325 10.066 1.00 98.62 89 PRO A CA 1
ATOM 683 C C . PRO A 1 89 ? -6.092 -10.489 8.599 1.00 98.62 89 PRO A C 1
ATOM 685 O O . PRO A 1 89 ? -6.845 -11.080 7.823 1.00 98.62 89 PRO A O 1
ATOM 688 N N . PHE A 1 90 ? -4.897 -10.015 8.246 1.00 98.62 90 PHE A N 1
ATOM 689 C CA . PHE A 1 90 ? -4.280 -10.239 6.940 1.00 98.62 90 PHE A CA 1
ATOM 690 C C . PHE A 1 90 ? -2.789 -10.609 7.063 1.00 98.62 90 PHE A C 1
ATOM 692 O O . PHE A 1 90 ? -2.118 -10.217 8.026 1.00 98.62 90 PHE A O 1
ATOM 699 N N . PRO A 1 91 ? -2.220 -11.338 6.083 1.00 98.44 91 PRO A N 1
ATOM 700 C CA . PRO A 1 91 ? -0.783 -11.538 5.992 1.00 98.44 91 PRO A CA 1
ATOM 701 C C . PRO A 1 91 ? -0.110 -10.248 5.518 1.00 98.44 91 PRO A C 1
ATOM 703 O O . PRO A 1 91 ? -0.194 -9.899 4.341 1.00 98.44 91 PRO A O 1
ATOM 706 N N . LEU A 1 92 ? 0.583 -9.566 6.427 1.00 98.56 92 LEU A N 1
ATOM 707 C CA . LEU A 1 92 ? 1.536 -8.509 6.097 1.00 98.56 92 LEU A CA 1
ATOM 708 C C . LEU A 1 92 ? 2.948 -9.097 6.077 1.00 98.56 92 LEU A C 1
ATOM 710 O O . LEU A 1 92 ? 3.420 -9.619 7.088 1.00 98.56 92 LEU A O 1
ATOM 714 N N . ILE A 1 93 ? 3.611 -9.006 4.928 1.00 98.00 93 ILE A N 1
ATOM 715 C CA . ILE A 1 93 ? 4.954 -9.544 4.684 1.00 98.00 93 ILE A CA 1
ATOM 716 C C . ILE A 1 93 ? 5.831 -8.513 3.974 1.00 98.00 93 ILE A C 1
ATOM 718 O O . ILE A 1 93 ? 5.320 -7.616 3.309 1.00 98.00 93 ILE A O 1
ATOM 722 N N . VAL A 1 94 ? 7.151 -8.671 4.054 1.00 97.69 94 VAL A N 1
ATOM 723 C CA . VAL A 1 94 ? 8.110 -7.944 3.213 1.00 97.69 94 VAL A CA 1
ATOM 724 C C . VAL A 1 94 ? 8.732 -8.926 2.223 1.00 97.69 94 VAL A C 1
ATOM 726 O O . VAL A 1 94 ? 9.253 -9.967 2.627 1.00 97.69 94 VAL A O 1
ATOM 729 N N . ALA A 1 95 ? 8.659 -8.613 0.927 1.00 94.75 95 ALA A N 1
ATOM 730 C CA . ALA A 1 95 ? 9.124 -9.491 -0.151 1.00 94.75 95 ALA A CA 1
ATOM 731 C C . ALA A 1 95 ? 9.704 -8.700 -1.342 1.00 94.75 95 ALA A C 1
ATOM 733 O O . ALA A 1 95 ? 9.818 -7.471 -1.293 1.00 94.75 95 ALA A O 1
ATOM 734 N N . SER A 1 96 ? 10.021 -9.408 -2.435 1.00 92.50 96 SER A N 1
ATOM 735 C CA . SER A 1 96 ? 10.714 -8.925 -3.647 1.00 92.50 96 SER A CA 1
ATOM 736 C C . SER A 1 96 ? 12.178 -8.534 -3.432 1.00 92.50 96 SER A C 1
ATOM 738 O O . SER A 1 96 ? 12.623 -8.322 -2.302 1.00 92.50 96 SER A O 1
ATOM 740 N N . LYS A 1 97 ? 12.914 -8.343 -4.534 1.00 91.25 97 LYS A N 1
ATOM 741 C CA . LYS A 1 97 ? 14.288 -7.795 -4.531 1.00 91.25 97 LYS A CA 1
ATOM 742 C C . LYS A 1 97 ? 14.422 -6.465 -3.766 1.00 91.25 97 LYS A C 1
ATOM 744 O O . LYS A 1 97 ? 15.493 -6.144 -3.263 1.00 91.25 97 LYS A O 1
ATOM 749 N N . TYR A 1 98 ? 13.341 -5.691 -3.682 1.00 94.00 98 TYR A N 1
ATOM 750 C CA . TYR A 1 98 ? 13.348 -4.312 -3.185 1.00 94.00 98 TYR A CA 1
ATOM 751 C C . TYR A 1 98 ? 12.704 -4.141 -1.805 1.00 94.00 98 TYR A C 1
ATOM 753 O O . TYR A 1 98 ? 12.452 -3.011 -1.389 1.00 94.00 98 TYR A O 1
ATOM 761 N N . ASN A 1 99 ? 12.437 -5.247 -1.104 1.00 95.88 99 ASN A N 1
ATOM 762 C CA . ASN A 1 99 ? 11.910 -5.248 0.262 1.00 95.88 99 ASN A CA 1
ATOM 763 C C . ASN A 1 99 ? 10.615 -4.431 0.405 1.00 95.88 99 ASN A C 1
ATOM 765 O O . ASN A 1 99 ? 10.491 -3.561 1.265 1.00 95.88 99 ASN A O 1
ATOM 769 N N . ILE A 1 100 ? 9.643 -4.701 -0.462 1.00 94.81 100 ILE A N 1
ATOM 770 C CA . ILE A 1 100 ? 8.349 -4.019 -0.428 1.00 94.81 100 ILE A CA 1
ATOM 771 C C . ILE A 1 100 ? 7.424 -4.690 0.584 1.00 94.81 100 ILE A C 1
ATOM 773 O O . ILE A 1 100 ? 7.324 -5.922 0.568 1.00 94.81 100 ILE A O 1
ATOM 777 N N . PRO A 1 101 ? 6.735 -3.911 1.441 1.00 97.12 101 PRO A N 1
ATOM 778 C CA . PRO A 1 101 ? 5.671 -4.443 2.275 1.00 97.12 101 PRO A CA 1
ATOM 779 C C . PRO A 1 101 ? 4.418 -4.728 1.450 1.00 97.12 101 PRO A C 1
ATOM 781 O O . PRO A 1 101 ? 3.934 -3.851 0.742 1.00 97.12 101 PRO A O 1
ATOM 784 N N . PHE A 1 102 ? 3.857 -5.921 1.613 1.00 97.19 102 PHE A N 1
ATOM 785 C CA . PHE A 1 102 ? 2.605 -6.337 0.995 1.00 97.19 102 PHE A CA 1
ATOM 786 C C . PHE A 1 102 ? 1.625 -6.804 2.063 1.00 97.19 102 PHE A C 1
ATOM 788 O O . PHE A 1 102 ? 1.966 -7.674 2.866 1.00 97.19 102 PHE A O 1
ATOM 795 N N . VAL A 1 103 ? 0.390 -6.304 2.017 1.00 98.00 103 VAL A N 1
ATOM 796 C CA . VAL A 1 103 ? -0.743 -7.003 2.632 1.00 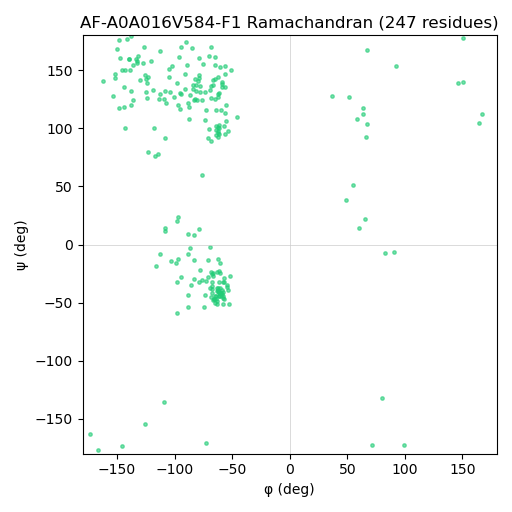98.00 103 VAL A CA 1
ATOM 797 C C . VAL A 1 103 ? -1.426 -7.842 1.558 1.00 98.00 103 VAL A C 1
ATOM 799 O O . VAL A 1 103 ? -1.934 -7.321 0.560 1.00 98.00 103 VAL A O 1
ATOM 802 N N . LEU A 1 104 ? -1.404 -9.157 1.753 1.00 97.81 104 LEU A N 1
ATOM 803 C CA . LEU A 1 104 ? -2.018 -10.123 0.847 1.00 97.81 104 LEU A CA 1
ATOM 804 C C . LEU A 1 104 ? -3.516 -10.222 1.136 1.00 97.81 104 LEU A C 1
ATOM 806 O O . LEU A 1 104 ? -3.923 -10.279 2.295 1.00 97.81 104 LEU A O 1
ATOM 810 N N . ASN A 1 105 ? -4.345 -10.271 0.094 1.00 97.31 105 ASN A N 1
ATOM 811 C CA . ASN A 1 105 ? -5.796 -10.411 0.226 1.00 97.31 105 ASN A CA 1
ATOM 812 C C . ASN A 1 105 ? -6.202 -11.859 0.576 1.00 97.31 105 ASN A C 1
ATOM 814 O O . ASN A 1 105 ? -6.925 -12.512 -0.175 1.00 97.31 105 ASN A O 1
ATOM 818 N N . GLU A 1 106 ? -5.716 -12.355 1.714 1.00 97.06 106 GLU A N 1
ATOM 819 C CA . GLU A 1 106 ? -6.105 -13.620 2.346 1.00 97.06 106 GLU A CA 1
ATOM 820 C C . GLU A 1 106 ? -6.734 -13.323 3.719 1.00 97.06 106 GLU A C 1
ATOM 822 O O . GLU A 1 106 ? -6.072 -13.465 4.754 1.00 97.06 106 GLU A O 1
ATOM 827 N N . PRO A 1 107 ? -7.994 -12.849 3.754 1.00 97.69 107 PRO A N 1
ATOM 828 C CA . PRO A 1 107 ? -8.646 -12.455 4.998 1.00 97.69 107 PRO A CA 1
ATOM 829 C C . PRO A 1 107 ? -8.724 -13.621 5.991 1.00 97.69 107 PRO A C 1
ATOM 831 O O . PRO A 1 107 ? -9.048 -14.751 5.628 1.00 97.69 107 PRO A O 1
ATOM 834 N N . GLY A 1 108 ? -8.452 -13.333 7.263 1.00 98.19 108 GLY A N 1
ATOM 835 C CA . GLY A 1 108 ? -8.463 -14.307 8.359 1.00 98.19 108 GLY A CA 1
ATOM 836 C C . GLY A 1 108 ? -7.118 -14.989 8.623 1.00 98.19 108 GLY A C 1
ATOM 837 O O . GLY A 1 108 ? -6.990 -15.699 9.619 1.00 98.19 108 GLY A O 1
ATOM 838 N N . LYS A 1 109 ? -6.102 -14.754 7.787 1.00 97.81 109 LYS A N 1
ATOM 839 C CA . LYS A 1 109 ? -4.732 -15.252 7.979 1.00 97.81 109 LYS A CA 1
ATOM 840 C C . LYS A 1 109 ? -3.816 -14.124 8.449 1.00 97.81 109 LYS A C 1
ATOM 842 O O . LYS A 1 109 ? -4.027 -12.976 8.093 1.00 97.81 109 LYS A O 1
ATOM 847 N N . GLY A 1 110 ? -2.773 -14.440 9.213 1.00 97.94 110 GLY A N 1
ATOM 848 C CA . GLY A 1 110 ? -1.823 -13.439 9.707 1.00 97.94 110 GLY A CA 1
ATOM 849 C C . GLY A 1 110 ? -2.350 -12.690 10.931 1.00 97.94 110 GLY A C 1
ATOM 850 O O . GLY A 1 110 ? -2.811 -13.315 11.883 1.00 97.94 110 GLY A O 1
ATOM 851 N N . TYR A 1 111 ? -2.260 -11.360 10.920 1.00 98.62 111 TYR A N 1
ATOM 852 C CA . TYR A 1 111 ? -2.527 -10.515 12.087 1.00 98.62 111 TYR A CA 1
ATOM 853 C C . TYR A 1 111 ? -3.455 -9.358 11.740 1.00 98.62 111 TYR A C 1
ATOM 855 O O . TYR A 1 111 ? -3.615 -9.002 10.576 1.00 98.62 111 TYR A O 1
ATOM 863 N N . GLN A 1 112 ? -4.052 -8.740 12.758 1.00 98.56 112 GLN A N 1
ATOM 864 C CA . GLN A 1 112 ? -4.652 -7.418 12.588 1.00 98.56 112 GLN A CA 1
ATOM 865 C C . GLN A 1 112 ? -3.535 -6.432 12.244 1.00 98.56 112 GLN A C 1
ATOM 867 O O . GLN A 1 112 ? -2.616 -6.239 13.040 1.00 98.56 112 GLN A O 1
ATOM 872 N N . VAL A 1 113 ? -3.591 -5.870 11.041 1.00 98.69 113 VAL A N 1
ATOM 873 C CA . VAL A 1 113 ? -2.532 -5.020 10.504 1.00 98.69 113 VAL A CA 1
ATOM 874 C C . VAL A 1 113 ? -2.682 -3.626 11.087 1.00 98.69 113 VAL A C 1
ATOM 876 O O . VAL A 1 113 ? -3.740 -3.022 10.952 1.00 98.69 113 VAL A O 1
ATOM 879 N N . GLU A 1 114 ? -1.631 -3.125 11.723 1.00 98.75 114 GLU A N 1
ATOM 880 C CA . GLU A 1 114 ? -1.538 -1.792 12.307 1.00 98.75 114 GLU A CA 1
ATOM 881 C C . GLU A 1 114 ? -1.178 -0.747 11.247 1.00 98.75 114 GLU A C 1
ATOM 883 O O . GLU A 1 114 ? -0.363 -0.979 10.349 1.00 98.75 114 GLU A O 1
ATOM 888 N N . GLY A 1 115 ? -1.768 0.436 11.373 1.00 98.56 115 GLY A N 1
ATOM 889 C CA . GLY A 1 115 ? -1.552 1.517 10.429 1.00 98.56 115 GLY A CA 1
ATOM 890 C C . GLY A 1 115 ? -2.193 2.829 10.845 1.00 98.56 115 GLY A C 1
ATOM 891 O O . GLY A 1 115 ? -2.550 3.051 12.003 1.00 98.56 115 GLY A O 1
ATOM 892 N N . GLU A 1 116 ? -2.314 3.713 9.869 1.00 98.62 116 GLU A N 1
ATOM 893 C CA . GLU A 1 116 ? -2.763 5.088 10.033 1.00 98.62 116 GLU A CA 1
ATOM 894 C C . GLU A 1 116 ? -3.948 5.373 9.117 1.00 98.62 116 GLU A C 1
ATOM 896 O O . GLU A 1 116 ? -3.995 4.910 7.978 1.00 98.62 116 GLU A O 1
ATOM 901 N N . VAL A 1 117 ? -4.907 6.153 9.610 1.00 98.56 117 VAL A N 1
ATOM 902 C CA . VAL A 1 117 ? -6.090 6.564 8.858 1.00 98.56 117 VAL A CA 1
ATOM 903 C C . VAL A 1 117 ? -5.992 8.038 8.515 1.00 98.56 117 VAL A C 1
ATOM 905 O O . VAL A 1 117 ? -5.769 8.890 9.380 1.00 98.56 117 VAL A O 1
ATOM 908 N N . TYR A 1 118 ? -6.248 8.330 7.246 1.00 98.25 118 TYR A N 1
ATOM 909 C CA . TYR A 1 118 ? -6.327 9.676 6.710 1.00 98.25 118 TYR A CA 1
ATOM 910 C C . TYR A 1 118 ? -7.674 9.909 6.043 1.00 98.25 118 TYR A C 1
ATOM 912 O O . TYR A 1 118 ? -8.226 9.020 5.398 1.00 98.25 118 TYR A O 1
ATOM 920 N N . GLU A 1 119 ? -8.178 11.127 6.170 1.00 97.81 119 GLU A N 1
ATOM 921 C CA . GLU A 1 119 ? -9.158 11.683 5.248 1.00 97.81 119 GLU A CA 1
ATOM 922 C C . GLU A 1 119 ? -8.434 12.414 4.127 1.00 97.81 119 GLU A C 1
ATOM 924 O O . GLU A 1 119 ? -7.506 13.173 4.392 1.00 97.81 119 GLU A O 1
ATOM 929 N N . ILE A 1 120 ? -8.845 12.181 2.889 1.00 97.00 120 ILE A N 1
ATOM 930 C CA . ILE A 1 120 ? -8.213 12.709 1.686 1.00 97.00 120 ILE A CA 1
ATOM 931 C C . ILE A 1 120 ? -9.271 13.151 0.671 1.00 97.00 120 ILE A C 1
ATOM 933 O O . ILE A 1 120 ? -10.427 12.727 0.746 1.00 97.00 120 ILE A O 1
ATOM 937 N N . ASP A 1 121 ? -8.885 14.007 -0.270 1.00 95.81 121 ASP A N 1
ATOM 938 C CA . ASP A 1 121 ? -9.720 14.347 -1.426 1.00 95.81 121 ASP A CA 1
ATOM 939 C C . ASP A 1 121 ? -9.461 13.411 -2.623 1.00 95.81 121 ASP A C 1
ATOM 941 O O . ASP A 1 121 ? -8.572 12.554 -2.603 1.00 95.81 121 ASP A O 1
ATOM 945 N N . ASP A 1 122 ? -10.255 13.568 -3.685 1.00 95.56 122 ASP A N 1
ATOM 946 C CA . ASP A 1 122 ? -10.125 12.781 -4.918 1.00 95.56 122 ASP A CA 1
ATOM 947 C C . ASP A 1 122 ? -8.763 12.975 -5.603 1.00 95.56 122 ASP A C 1
ATOM 949 O O . ASP A 1 122 ? -8.226 12.047 -6.213 1.00 95.56 122 ASP A O 1
ATOM 953 N N . VAL A 1 123 ? -8.183 14.176 -5.487 1.00 95.25 123 VAL A N 1
ATOM 954 C CA . VAL A 1 123 ? -6.867 14.500 -6.057 1.00 95.25 123 VAL A CA 1
ATOM 955 C C . VAL A 1 123 ? -5.794 13.660 -5.373 1.00 95.25 123 VAL A C 1
ATOM 957 O O . VAL A 1 123 ? -5.027 12.966 -6.041 1.00 95.25 123 VAL A O 1
ATOM 960 N N . LYS A 1 124 ? -5.781 13.652 -4.038 1.00 95.31 124 LYS A N 1
ATOM 961 C CA . LYS A 1 124 ? -4.856 12.845 -3.246 1.00 95.31 124 LYS A CA 1
ATOM 962 C C . LYS A 1 124 ? -5.081 11.356 -3.484 1.00 95.31 124 LYS A C 1
ATOM 964 O O . LYS A 1 124 ? -4.109 10.615 -3.604 1.00 95.31 124 LYS A O 1
ATOM 969 N N . LEU A 1 125 ? -6.334 10.911 -3.600 1.00 96.00 125 LEU A N 1
ATOM 970 C CA . LEU A 1 125 ? -6.645 9.515 -3.899 1.00 96.00 125 LEU A CA 1
ATOM 971 C C . LEU A 1 125 ? -6.020 9.072 -5.228 1.00 96.00 125 LEU A C 1
ATOM 973 O O . LEU A 1 125 ? -5.415 8.004 -5.281 1.00 96.00 125 LEU A O 1
ATOM 977 N N . LYS A 1 126 ? -6.091 9.912 -6.268 1.00 94.94 126 LYS A N 1
ATOM 978 C CA . LYS A 1 126 ? -5.442 9.636 -7.554 1.00 94.94 126 LYS A CA 1
ATOM 979 C C . LYS A 1 126 ? -3.920 9.525 -7.416 1.00 94.94 126 LYS A C 1
ATOM 981 O O . LYS A 1 126 ? -3.326 8.616 -7.988 1.00 94.94 126 LYS A O 1
ATOM 986 N N . VAL A 1 127 ? -3.288 10.402 -6.631 1.00 94.44 127 VAL A N 1
ATOM 987 C CA . VAL A 1 127 ? -1.841 10.316 -6.363 1.00 94.44 127 VAL A CA 1
ATOM 988 C C . VAL A 1 127 ? -1.476 8.980 -5.705 1.00 94.44 127 VAL A C 1
ATOM 990 O O . VAL A 1 127 ? -0.471 8.368 -6.073 1.00 94.44 127 VAL A O 1
ATOM 993 N N . LEU A 1 128 ? -2.287 8.510 -4.752 1.00 95.44 128 LEU A N 1
ATOM 994 C CA . LEU A 1 128 ? -2.074 7.213 -4.106 1.00 95.44 128 LEU A CA 1
ATOM 995 C C . LEU A 1 128 ? -2.298 6.043 -5.073 1.00 95.44 128 LEU A C 1
ATOM 997 O O . LEU A 1 128 ? -1.524 5.091 -5.056 1.00 95.44 128 LEU A O 1
ATOM 1001 N N . ASP A 1 129 ? -3.291 6.123 -5.960 1.00 95.44 129 ASP A N 1
ATOM 1002 C CA . ASP A 1 129 ? -3.518 5.095 -6.983 1.00 95.44 129 ASP A CA 1
ATOM 1003 C C . ASP A 1 129 ? -2.339 4.954 -7.945 1.00 95.44 129 ASP A C 1
ATOM 1005 O O . ASP A 1 129 ? -1.906 3.835 -8.234 1.00 95.44 129 ASP A O 1
ATOM 1009 N N . ASP A 1 130 ? -1.796 6.084 -8.400 1.00 91.88 130 ASP A N 1
ATOM 1010 C CA . ASP A 1 130 ? -0.641 6.129 -9.295 1.00 91.88 130 ASP A CA 1
ATOM 1011 C C . ASP A 1 130 ? 0.632 5.624 -8.579 1.00 91.88 130 ASP A C 1
ATOM 1013 O O . ASP A 1 130 ? 1.478 4.947 -9.178 1.00 91.88 130 ASP A O 1
ATOM 1017 N N . LEU A 1 131 ? 0.786 5.913 -7.277 1.00 90.44 131 LEU A N 1
ATOM 1018 C CA . LEU A 1 131 ? 1.875 5.379 -6.448 1.00 90.44 131 LEU A CA 1
ATOM 1019 C C . LEU A 1 131 ? 1.791 3.851 -6.335 1.00 90.44 131 LEU A C 1
ATOM 1021 O O . LEU A 1 131 ? 2.784 3.170 -6.588 1.00 90.44 131 LEU A O 1
ATOM 1025 N N . GLU A 1 132 ? 0.621 3.328 -5.976 1.00 90.12 132 GLU A N 1
ATOM 1026 C CA . GLU A 1 132 ? 0.395 1.903 -5.703 1.00 90.12 132 GLU A CA 1
ATOM 1027 C C . GLU A 1 132 ? 0.134 1.087 -6.987 1.00 90.12 132 GLU A C 1
ATOM 1029 O O . GLU A 1 132 ? -0.219 -0.093 -6.938 1.00 90.12 132 GLU A O 1
ATOM 1034 N N . ALA A 1 133 ? 0.302 1.701 -8.164 1.00 87.94 133 ALA A N 1
ATOM 1035 C CA . ALA A 1 133 ? 0.048 1.093 -9.471 1.00 87.94 133 ALA A CA 1
ATOM 1036 C C . ALA A 1 133 ? -1.330 0.402 -9.549 1.00 87.94 133 ALA A C 1
ATOM 1038 O O . ALA A 1 133 ? -1.480 -0.670 -10.153 1.00 87.94 133 ALA A O 1
ATOM 1039 N N . TYR A 1 134 ? -2.345 1.006 -8.925 1.00 87.00 134 TYR A N 1
ATOM 1040 C CA . TYR A 1 134 ? -3.729 0.553 -9.002 1.00 87.00 134 TYR A CA 1
ATOM 1041 C C . TYR A 1 134 ? -4.255 0.736 -10.436 1.00 87.00 134 TYR A C 1
ATOM 1043 O O . TYR A 1 134 ? -4.024 1.787 -11.033 1.00 87.00 134 TYR A O 1
ATOM 1051 N N . PRO A 1 135 ? -4.991 -0.229 -11.020 1.00 86.50 135 PRO A N 1
ATOM 1052 C CA . PRO A 1 135 ? -5.437 -1.510 -10.460 1.00 86.50 135 PRO A CA 1
ATOM 1053 C C . PRO A 1 135 ? -4.553 -2.722 -10.843 1.00 86.50 135 PRO A C 1
ATOM 1055 O O . PRO A 1 135 ? -5.020 -3.860 -10.833 1.00 86.50 135 PRO A O 1
ATOM 1058 N N . THR A 1 136 ? -3.303 -2.500 -11.257 1.00 82.75 136 THR A N 1
ATOM 1059 C CA . THR A 1 136 ? -2.440 -3.544 -11.846 1.00 82.75 136 THR A CA 1
ATOM 1060 C C . THR A 1 136 ? -1.627 -4.334 -10.816 1.00 82.75 136 THR A C 1
ATOM 1062 O O . THR A 1 136 ? -1.548 -5.562 -10.912 1.00 82.75 136 THR A O 1
ATOM 1065 N N . LEU A 1 137 ? -1.026 -3.656 -9.831 1.00 83.06 137 LEU A N 1
ATOM 1066 C CA . LEU A 1 137 ? -0.235 -4.291 -8.772 1.00 83.06 137 LEU A CA 1
ATOM 1067 C C . LEU A 1 137 ? -1.068 -4.470 -7.503 1.00 83.06 137 LEU A C 1
ATOM 1069 O O . LEU A 1 137 ? -1.278 -5.599 -7.051 1.00 83.06 137 LEU A O 1
ATOM 1073 N N . TYR A 1 138 ? -1.575 -3.359 -6.971 1.00 87.88 138 TYR A N 1
ATOM 1074 C CA . TYR A 1 138 ? -2.490 -3.347 -5.840 1.00 87.88 138 TYR A CA 1
ATOM 1075 C C . TYR A 1 138 ? -3.929 -3.117 -6.284 1.00 87.88 138 TYR A C 1
ATOM 1077 O O . TYR A 1 138 ? -4.216 -2.482 -7.299 1.00 87.88 138 TYR A O 1
ATOM 1085 N N . TRP A 1 139 ? -4.850 -3.610 -5.464 1.00 92.75 139 TRP A N 1
ATOM 1086 C CA . TRP A 1 139 ? -6.272 -3.350 -5.569 1.00 92.75 139 TRP A CA 1
ATOM 1087 C C . TRP A 1 139 ? -6.752 -2.646 -4.307 1.00 92.75 139 TRP A C 1
ATOM 1089 O O . TRP A 1 139 ? -6.454 -3.105 -3.206 1.00 92.75 139 TRP A O 1
ATOM 1099 N N . ARG A 1 140 ? -7.528 -1.568 -4.434 1.00 95.06 140 ARG A N 1
ATOM 1100 C CA . ARG A 1 140 ? -8.179 -0.965 -3.269 1.00 95.06 140 ARG A CA 1
ATOM 1101 C C . ARG A 1 140 ? -9.485 -1.676 -2.930 1.00 95.06 140 ARG A C 1
ATOM 1103 O O . ARG A 1 140 ? -10.291 -1.957 -3.818 1.00 95.06 140 ARG A O 1
ATOM 1110 N N . GLN A 1 141 ? -9.734 -1.920 -1.653 1.00 95.81 141 GLN A N 1
ATOM 1111 C CA . GLN A 1 141 ? -11.059 -2.304 -1.164 1.00 95.81 141 GLN A CA 1
ATOM 1112 C C . GLN A 1 141 ? -11.370 -1.602 0.151 1.00 95.81 141 GLN A C 1
ATOM 1114 O O . GLN A 1 141 ? -10.464 -1.094 0.806 1.00 95.81 141 GLN A O 1
ATOM 1119 N N . ILE A 1 142 ? -12.651 -1.518 0.500 1.00 98.00 142 ILE A N 1
ATOM 1120 C CA . ILE A 1 142 ? -13.072 -0.949 1.777 1.00 98.00 142 ILE A CA 1
ATOM 1121 C C . ILE A 1 142 ? -12.942 -2.035 2.838 1.00 98.00 142 ILE A C 1
ATOM 1123 O O . ILE A 1 142 ? -13.536 -3.100 2.698 1.00 98.00 142 ILE A O 1
ATOM 1127 N N . GLU A 1 143 ? -12.204 -1.736 3.902 1.00 98.19 143 GLU A N 1
ATOM 1128 C CA . GLU A 1 143 ? -12.082 -2.587 5.081 1.00 98.19 143 GLU A CA 1
ATOM 1129 C C . GLU A 1 143 ? -12.548 -1.864 6.342 1.00 98.19 143 GLU A C 1
ATOM 1131 O O . GLU A 1 143 ? -12.587 -0.631 6.420 1.00 98.19 143 GLU A O 1
ATOM 1136 N N . SER A 1 144 ? -12.905 -2.669 7.340 1.00 98.38 144 SER A N 1
ATOM 1137 C CA . SER A 1 144 ? -13.207 -2.196 8.684 1.00 98.38 144 SER A CA 1
ATOM 1138 C C . SER A 1 144 ? -11.917 -2.014 9.486 1.00 98.38 144 SER A C 1
ATOM 1140 O O . SER A 1 144 ? -11.127 -2.952 9.640 1.00 98.38 144 SER A O 1
ATOM 1142 N N . ILE A 1 145 ? -11.716 -0.805 10.006 1.00 98.69 145 ILE A N 1
ATOM 1143 C CA . ILE A 1 145 ? -10.566 -0.415 10.818 1.00 98.69 145 ILE A CA 1
ATOM 1144 C C . ILE A 1 145 ? -11.044 -0.110 12.235 1.00 98.69 145 ILE A C 1
ATOM 1146 O O . ILE A 1 145 ? -11.918 0.732 12.443 1.00 98.69 145 ILE A O 1
ATOM 1150 N N . VAL A 1 146 ? -10.441 -0.784 13.210 1.00 98.62 146 VAL A N 1
ATOM 1151 C CA . VAL A 1 146 ? -10.612 -0.508 14.635 1.00 98.62 146 VAL A CA 1
ATOM 1152 C C . VAL A 1 146 ? -9.593 0.556 15.031 1.00 98.62 146 VAL A C 1
ATOM 1154 O O . VAL A 1 146 ? -8.391 0.288 15.077 1.00 98.62 146 VAL A O 1
ATOM 1157 N N . MET A 1 147 ? -10.073 1.769 15.286 1.00 98.44 147 MET A N 1
ATOM 1158 C CA . MET A 1 147 ? -9.273 2.906 15.748 1.00 98.44 147 MET A CA 1
ATOM 1159 C C . MET A 1 147 ? -8.809 2.698 17.199 1.00 98.44 147 MET A C 1
ATOM 1161 O O . MET A 1 147 ? -9.395 1.908 17.940 1.00 98.44 147 MET A O 1
ATOM 1165 N N . GLU A 1 148 ? -7.799 3.446 17.650 1.00 95.81 148 GLU A N 1
ATOM 1166 C CA . GLU A 1 148 ? -7.315 3.377 19.045 1.00 95.81 148 GLU A CA 1
ATOM 1167 C C . GLU A 1 148 ? -8.393 3.651 20.104 1.00 95.81 148 GLU A C 1
ATOM 1169 O O . GLU A 1 148 ? -8.383 3.055 21.179 1.00 95.81 148 GLU A O 1
ATOM 1174 N N . ASN A 1 149 ? -9.368 4.509 19.799 1.00 94.81 149 ASN A N 1
ATOM 1175 C CA . ASN A 1 149 ? -10.506 4.792 20.679 1.00 94.81 149 ASN A CA 1
ATOM 1176 C C . ASN A 1 149 ? -11.598 3.697 20.639 1.00 94.81 149 ASN A C 1
ATOM 1178 O O . ASN A 1 149 ? -12.714 3.935 21.100 1.00 94.81 149 ASN A O 1
ATOM 1182 N N . ASN A 1 150 ? -11.301 2.525 20.065 1.00 94.56 150 ASN A N 1
ATOM 1183 C CA . ASN A 1 150 ? -12.210 1.396 19.838 1.00 94.56 150 ASN A CA 1
ATOM 1184 C C . ASN A 1 150 ? -13.426 1.703 18.948 1.00 94.56 150 ASN A C 1
ATOM 1186 O O . ASN A 1 150 ? -14.366 0.908 18.898 1.00 94.56 150 ASN A O 1
ATOM 1190 N N . THR A 1 151 ? -13.422 2.826 18.225 1.00 97.19 151 THR A N 1
ATOM 1191 C CA . THR A 1 151 ? -14.422 3.072 17.181 1.00 97.19 151 THR A CA 1
ATOM 1192 C C . THR A 1 151 ? -14.068 2.300 15.917 1.00 97.19 151 THR A C 1
ATOM 1194 O O . THR A 1 151 ? -12.899 2.136 15.570 1.00 97.19 151 THR A O 1
ATOM 1197 N N . GLU A 1 152 ? -15.095 1.807 15.234 1.00 97.81 152 GLU A N 1
ATOM 1198 C CA . GLU A 1 152 ? -14.958 1.108 13.963 1.00 97.81 152 GLU A CA 1
ATOM 1199 C C . GLU A 1 152 ? -15.303 2.068 12.827 1.00 97.81 152 GLU A C 1
ATOM 1201 O O . GLU A 1 152 ? -16.368 2.690 12.831 1.00 97.81 152 GLU A O 1
ATOM 1206 N N . ILE A 1 153 ? -14.405 2.193 11.856 1.00 97.88 153 ILE A N 1
ATOM 1207 C CA . ILE A 1 153 ? -14.625 3.004 10.660 1.00 97.88 153 ILE A CA 1
ATOM 1208 C C . ILE A 1 153 ? -14.362 2.184 9.401 1.00 97.88 153 ILE A C 1
ATOM 1210 O O . ILE A 1 153 ? -13.595 1.225 9.411 1.00 97.88 153 ILE A O 1
ATOM 1214 N N . SER A 1 154 ? -14.962 2.599 8.292 1.00 98.19 154 SER A N 1
ATOM 1215 C CA . SER A 1 154 ? -14.656 2.054 6.970 1.00 98.19 154 SER A CA 1
ATOM 1216 C C . SER A 1 154 ? -13.630 2.933 6.259 1.00 98.19 154 SER A C 1
ATOM 1218 O O . SER A 1 154 ? -13.808 4.153 6.190 1.00 98.19 154 SER A O 1
ATOM 1220 N N . ALA A 1 155 ? -12.578 2.321 5.719 1.00 98.38 155 ALA A N 1
ATOM 1221 C CA . ALA A 1 155 ? -11.534 3.009 4.9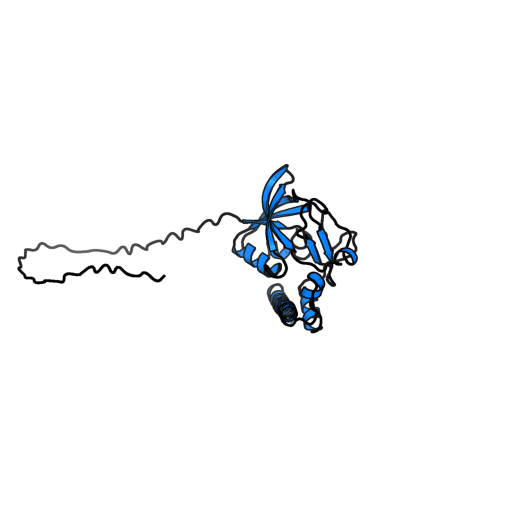64 1.00 98.38 155 ALA A CA 1
ATOM 1222 C C . ALA A 1 155 ? -11.043 2.155 3.789 1.00 98.38 155 ALA A C 1
ATOM 1224 O O . ALA A 1 155 ? -11.049 0.926 3.853 1.00 98.38 155 ALA A O 1
ATOM 1225 N N . TRP A 1 156 ? -10.601 2.810 2.718 1.00 98.56 156 TRP A N 1
ATOM 1226 C CA . TRP A 1 156 ? -9.912 2.151 1.615 1.00 98.56 156 TRP A CA 1
ATOM 1227 C C . TRP A 1 156 ? -8.537 1.654 2.057 1.00 98.56 156 TRP A C 1
ATOM 1229 O O . TRP A 1 156 ? -7.789 2.391 2.690 1.00 98.56 156 TRP A O 1
ATOM 1239 N N . ILE A 1 157 ? -8.181 0.435 1.673 1.00 98.12 157 ILE A N 1
ATOM 1240 C CA . ILE A 1 157 ? -6.854 -0.155 1.863 1.00 98.12 157 ILE A CA 1
ATOM 1241 C C . ILE A 1 157 ? -6.367 -0.734 0.533 1.00 98.12 157 ILE A C 1
ATOM 1243 O O . ILE A 1 157 ? -7.156 -1.319 -0.211 1.00 98.12 157 ILE A O 1
ATOM 1247 N N . TYR A 1 158 ? -5.076 -0.588 0.234 1.00 98.00 158 TYR A N 1
ATOM 1248 C CA . TYR A 1 158 ? -4.435 -1.202 -0.932 1.00 98.00 158 TYR A CA 1
ATOM 1249 C C . TYR A 1 158 ? -3.943 -2.608 -0.591 1.00 98.00 158 TYR A C 1
ATOM 1251 O O . TYR A 1 158 ? -3.094 -2.785 0.275 1.00 98.00 158 TYR A O 1
ATOM 1259 N N . LEU A 1 159 ? -4.465 -3.620 -1.273 1.00 96.50 159 LEU A N 1
ATOM 1260 C CA . LEU A 1 159 ? -4.165 -5.029 -1.029 1.00 96.50 159 LEU A CA 1
ATOM 1261 C C . LEU A 1 159 ? -3.690 -5.700 -2.307 1.00 96.50 159 LEU A C 1
ATOM 1263 O O . LEU A 1 159 ? -4.176 -5.411 -3.401 1.00 96.50 159 LEU A O 1
ATOM 1267 N N . MET A 1 160 ? -2.776 -6.649 -2.170 1.00 94.81 160 MET A N 1
ATOM 1268 C CA . MET A 1 160 ? -2.346 -7.460 -3.297 1.00 94.81 160 MET A CA 1
ATOM 1269 C C . MET A 1 160 ? -3.282 -8.659 -3.453 1.00 94.81 160 MET A C 1
ATOM 1271 O O . MET A 1 160 ? -3.533 -9.372 -2.486 1.00 94.81 160 MET A O 1
ATOM 1275 N N . ARG A 1 161 ? -3.815 -8.886 -4.661 1.00 93.56 161 ARG A N 1
ATOM 1276 C CA . ARG A 1 161 ? -4.775 -9.977 -4.953 1.00 93.56 161 ARG A CA 1
ATOM 1277 C C . ARG A 1 161 ? -4.176 -11.172 -5.687 1.00 93.56 161 ARG A C 1
ATOM 1279 O O . ARG A 1 161 ? -4.815 -12.214 -5.772 1.00 93.56 161 ARG A O 1
ATOM 1286 N N . LYS A 1 162 ? -2.979 -11.007 -6.242 1.00 92.19 162 LYS A N 1
ATOM 1287 C CA . LYS A 1 162 ? -2.258 -12.037 -6.984 1.00 92.19 162 LYS A CA 1
ATOM 1288 C C . LYS A 1 162 ? -0.789 -11.987 -6.586 1.00 92.19 162 LYS A C 1
ATOM 1290 O O . LYS A 1 162 ? -0.206 -10.909 -6.574 1.00 92.19 162 LYS A O 1
ATOM 1295 N N . TRP A 1 163 ? -0.216 -13.140 -6.275 1.00 94.75 163 TRP A N 1
ATOM 1296 C CA . TRP A 1 163 ? 1.186 -13.321 -5.901 1.00 94.75 163 TRP A CA 1
ATOM 1297 C C . TRP A 1 163 ? 1.679 -14.684 -6.384 1.00 94.75 163 TRP A C 1
ATOM 1299 O O . TRP A 1 163 ? 0.869 -15.574 -6.661 1.00 94.75 163 TRP A O 1
ATOM 1309 N N . ARG A 1 164 ? 3.000 -14.859 -6.483 1.00 94.06 164 ARG A N 1
ATOM 1310 C CA . ARG A 1 164 ? 3.584 -16.173 -6.774 1.00 94.06 164 ARG A CA 1
ATOM 1311 C C . ARG A 1 164 ? 3.302 -17.172 -5.633 1.00 94.06 164 ARG A C 1
ATOM 1313 O O . ARG A 1 164 ? 3.333 -16.762 -4.472 1.00 94.06 164 ARG A O 1
ATOM 1320 N N . PRO A 1 165 ? 3.031 -18.460 -5.912 1.00 91.94 165 PRO A N 1
ATOM 1321 C CA . PRO A 1 165 ? 2.629 -19.427 -4.879 1.00 91.94 165 PRO A CA 1
ATOM 1322 C C . PRO A 1 165 ? 3.639 -19.604 -3.734 1.00 91.94 165 PRO A C 1
ATOM 1324 O O . PRO A 1 165 ? 3.248 -19.817 -2.590 1.00 91.94 165 PRO A O 1
ATOM 1327 N N . ASP A 1 166 ? 4.926 -19.468 -4.035 1.00 93.25 166 ASP A N 1
ATOM 1328 C CA . ASP A 1 166 ? 6.072 -19.615 -3.136 1.00 93.25 166 ASP A CA 1
ATOM 1329 C C . ASP A 1 166 ? 6.450 -18.309 -2.411 1.00 93.25 166 ASP A C 1
ATOM 1331 O O . ASP A 1 166 ? 7.488 -18.238 -1.755 1.00 93.25 166 ASP A O 1
ATOM 1335 N N . ILE A 1 167 ? 5.633 -17.246 -2.497 1.00 94.88 167 ILE A N 1
ATOM 1336 C CA . ILE A 1 167 ? 6.014 -15.925 -1.965 1.00 94.88 167 ILE A CA 1
ATOM 1337 C C . ILE A 1 167 ? 6.415 -15.984 -0.484 1.00 94.88 167 ILE A C 1
ATOM 1339 O O . ILE A 1 167 ? 7.381 -15.333 -0.090 1.00 94.88 167 ILE A O 1
ATOM 1343 N N . TYR A 1 168 ? 5.742 -16.827 0.306 1.00 95.50 168 TYR A N 1
ATOM 1344 C CA . TYR A 1 168 ? 6.015 -17.022 1.730 1.00 95.50 168 TYR A CA 1
ATOM 1345 C C . TYR A 1 168 ? 7.367 -17.667 2.034 1.00 95.50 168 TYR A C 1
ATOM 1347 O O . TYR A 1 168 ? 7.892 -17.448 3.120 1.00 95.50 168 TYR A O 1
ATOM 1355 N N . GLU A 1 169 ? 7.939 -18.432 1.106 1.00 94.25 169 GLU A N 1
ATOM 1356 C CA . GLU A 1 169 ? 9.244 -19.078 1.294 1.00 94.25 169 GLU A CA 1
ATOM 1357 C C . GLU A 1 169 ? 10.386 -18.056 1.226 1.00 94.25 169 GLU A C 1
ATOM 1359 O O . GLU A 1 169 ? 11.406 -18.189 1.897 1.00 94.25 169 GLU A O 1
ATOM 1364 N N . SER A 1 170 ? 10.190 -17.007 0.426 1.00 91.69 170 SER A N 1
ATOM 1365 C CA . SER A 1 170 ? 11.174 -15.944 0.194 1.00 91.69 170 SER A CA 1
ATOM 1366 C C . SER A 1 170 ? 10.943 -14.668 1.015 1.00 91.69 170 SER A C 1
ATOM 1368 O O . SER A 1 170 ? 11.826 -13.810 1.086 1.00 91.69 170 SER A O 1
ATOM 1370 N N . ALA A 1 171 ? 9.750 -14.513 1.591 1.00 95.81 171 ALA A N 1
ATOM 1371 C CA . ALA A 1 171 ? 9.351 -13.328 2.335 1.00 95.81 171 ALA A CA 1
ATOM 1372 C C . ALA A 1 171 ? 9.806 -13.375 3.800 1.00 95.81 171 ALA A C 1
ATOM 1374 O O . ALA A 1 171 ? 10.234 -14.400 4.327 1.00 95.81 171 ALA A O 1
ATOM 1375 N N . THR A 1 172 ? 9.681 -12.245 4.491 1.00 96.94 172 THR A N 1
ATOM 1376 C CA . THR A 1 172 ? 9.798 -12.218 5.953 1.00 96.94 172 THR A CA 1
ATOM 1377 C C . THR A 1 172 ? 8.662 -13.004 6.617 1.00 96.94 172 THR A C 1
ATOM 1379 O O . THR A 1 172 ? 7.592 -13.165 6.020 1.00 96.94 172 THR A O 1
ATOM 1382 N N . PRO A 1 173 ? 8.819 -13.394 7.898 1.00 96.94 173 PRO A N 1
ATOM 1383 C CA . PRO A 1 173 ? 7.679 -13.776 8.722 1.00 96.94 173 PRO A CA 1
ATOM 1384 C C . PRO A 1 173 ? 6.571 -12.714 8.679 1.00 96.94 173 PRO A C 1
ATOM 1386 O O . PRO A 1 173 ? 6.849 -11.520 8.507 1.00 96.94 173 PRO A O 1
ATOM 1389 N N . MET A 1 174 ? 5.321 -13.156 8.838 1.00 97.75 174 MET A N 1
ATOM 1390 C CA . MET A 1 174 ? 4.177 -12.248 8.927 1.00 97.75 174 MET A CA 1
ATOM 1391 C C . MET A 1 174 ? 4.318 -11.344 10.155 1.00 97.75 174 MET A C 1
ATOM 1393 O O . MET A 1 174 ? 4.776 -11.789 11.207 1.00 97.75 174 MET A O 1
ATOM 1397 N N . MET A 1 175 ? 3.889 -10.093 10.035 1.00 97.88 175 MET A N 1
ATOM 1398 C CA . MET A 1 175 ? 3.954 -9.102 11.113 1.00 97.88 175 MET A CA 1
ATOM 1399 C C . MET A 1 175 ? 2.623 -8.364 11.270 1.00 97.88 175 MET A C 1
ATOM 1401 O O . MET A 1 175 ? 1.831 -8.323 10.335 1.00 97.88 175 MET A O 1
ATOM 1405 N N . SER A 1 176 ? 2.360 -7.779 12.442 1.00 97.94 176 SER A N 1
ATOM 1406 C CA . SER A 1 176 ? 1.209 -6.880 12.627 1.00 97.94 176 SER A CA 1
ATOM 1407 C C . SER A 1 176 ? 1.521 -5.456 12.178 1.00 97.94 176 SER A C 1
ATOM 1409 O O . SER A 1 176 ? 0.630 -4.753 11.720 1.00 97.94 176 SER A O 1
ATOM 1411 N N . ASN A 1 177 ? 2.781 -5.030 12.270 1.00 98.12 177 ASN A N 1
ATOM 1412 C CA . ASN A 1 177 ? 3.181 -3.650 12.047 1.00 98.12 177 ASN A CA 1
ATOM 1413 C C . ASN A 1 177 ? 4.473 -3.588 11.230 1.00 98.12 177 ASN A C 1
ATOM 1415 O O . ASN A 1 177 ? 5.505 -4.118 11.642 1.00 98.12 177 ASN A O 1
ATOM 1419 N N . TYR A 1 178 ? 4.411 -2.947 10.067 1.00 98.25 178 TYR A N 1
ATOM 1420 C CA . TYR A 1 178 ? 5.571 -2.766 9.201 1.00 98.25 178 TYR A CA 1
ATOM 1421 C C . TYR A 1 178 ? 6.454 -1.613 9.683 1.00 98.25 178 TYR A C 1
ATOM 1423 O O . TYR A 1 178 ? 5.943 -0.545 10.032 1.00 98.25 178 TYR A O 1
ATOM 1431 N N . SER A 1 179 ? 7.773 -1.797 9.594 1.00 97.81 179 SER A N 1
ATOM 1432 C CA . SER A 1 179 ? 8.704 -0.678 9.514 1.00 97.81 179 SER A CA 1
ATOM 1433 C C . SER A 1 179 ? 9.884 -0.995 8.611 1.00 97.81 179 SER A C 1
ATOM 1435 O O . SER A 1 179 ? 10.487 -2.051 8.750 1.00 97.81 179 SER A O 1
ATOM 1437 N N . SER A 1 180 ? 10.284 -0.067 7.741 1.00 97.38 180 SER A N 1
ATOM 1438 C CA . SER A 1 180 ? 11.447 -0.247 6.862 1.00 97.38 180 SER A CA 1
ATOM 1439 C C . SER A 1 180 ? 12.706 -0.620 7.651 1.00 97.38 180 SER A C 1
ATOM 1441 O O . SER A 1 180 ? 13.477 -1.480 7.239 1.00 97.38 180 SER A O 1
ATOM 1443 N N . LYS A 1 181 ? 12.902 -0.018 8.828 1.00 96.31 181 LYS A N 1
ATOM 1444 C CA . LYS A 1 181 ? 14.055 -0.280 9.708 1.00 96.31 181 LYS A CA 1
ATOM 1445 C C . LYS A 1 181 ? 13.734 -1.295 10.810 1.00 96.31 181 LYS A C 1
ATOM 1447 O O . LYS A 1 181 ? 14.357 -1.284 11.870 1.00 96.31 181 LYS A O 1
ATOM 1452 N N . GLY A 1 182 ? 12.733 -2.143 10.578 1.00 94.12 182 GLY A N 1
ATOM 1453 C CA . GLY A 1 182 ? 12.280 -3.158 11.518 1.00 94.12 182 GLY A CA 1
ATOM 1454 C C . GLY A 1 182 ? 13.294 -4.282 11.743 1.00 94.12 182 GLY A C 1
ATOM 1455 O O . GLY A 1 182 ? 14.273 -4.454 11.014 1.00 94.12 182 GLY A O 1
ATOM 1456 N N . SER A 1 183 ? 13.014 -5.116 12.746 1.00 93.81 183 SER A N 1
ATOM 1457 C CA . SER A 1 183 ? 13.862 -6.247 13.158 1.00 93.81 183 SER A CA 1
ATOM 1458 C C . SER A 1 183 ? 14.043 -7.332 12.089 1.00 93.81 183 SER A C 1
ATOM 1460 O O . SER A 1 183 ? 14.925 -8.175 12.221 1.00 93.81 183 SER A O 1
ATOM 1462 N N . HIS A 1 184 ? 13.250 -7.305 11.014 1.00 92.56 184 HIS A N 1
ATOM 1463 C CA . HIS A 1 184 ? 13.403 -8.206 9.872 1.00 92.56 184 HIS A CA 1
ATOM 1464 C C . HIS A 1 184 ? 14.649 -7.912 9.019 1.00 92.56 184 HIS A C 1
ATOM 1466 O O . HIS A 1 184 ? 15.006 -8.739 8.183 1.00 92.56 184 HIS A O 1
ATOM 1472 N N . GLY A 1 185 ? 15.309 -6.756 9.188 1.00 94.94 185 GLY A N 1
ATOM 1473 C CA . GLY A 1 185 ? 16.560 -6.432 8.484 1.00 94.94 185 GLY A CA 1
ATOM 1474 C C . GLY A 1 185 ? 16.409 -6.281 6.964 1.00 94.94 185 GLY A C 1
ATOM 1475 O O . GLY A 1 185 ? 17.374 -6.437 6.220 1.00 94.94 185 GLY A O 1
ATOM 1476 N N . LYS A 1 186 ? 15.188 -6.008 6.493 1.00 95.00 186 LYS A N 1
ATOM 1477 C CA . LYS A 1 186 ? 14.833 -5.844 5.073 1.00 95.00 186 LYS A CA 1
ATOM 1478 C C . LYS A 1 186 ? 14.409 -4.400 4.825 1.00 95.00 186 LYS A C 1
ATOM 1480 O O . LYS A 1 186 ? 13.217 -4.114 4.781 1.00 95.00 186 LYS A O 1
ATOM 1485 N N . GLU A 1 187 ? 15.388 -3.506 4.726 1.00 97.06 187 GLU A N 1
ATOM 1486 C CA . GLU A 1 187 ? 15.133 -2.080 4.507 1.00 97.06 187 GLU A CA 1
ATOM 1487 C C . GLU A 1 187 ? 14.585 -1.822 3.103 1.00 97.06 187 GLU A C 1
ATOM 1489 O O . GLU A 1 187 ? 15.103 -2.352 2.118 1.00 97.06 187 GLU A O 1
ATOM 1494 N N . TYR A 1 188 ? 13.516 -1.032 3.019 1.00 96.62 188 TYR A N 1
ATOM 1495 C CA . TYR A 1 188 ? 12.850 -0.707 1.765 1.00 96.62 188 TYR A CA 1
ATOM 1496 C C . TYR A 1 188 ? 13.795 0.022 0.812 1.00 96.62 188 TYR A C 1
ATOM 1498 O O . TYR A 1 188 ? 14.412 1.032 1.160 1.00 96.62 188 TYR A O 1
ATOM 1506 N N . VAL A 1 189 ? 13.858 -0.463 -0.426 1.00 94.69 189 VAL A N 1
ATOM 1507 C CA . VAL A 1 189 ? 14.580 0.222 -1.496 1.00 94.69 189 VAL A CA 1
ATOM 1508 C C . VAL A 1 189 ? 13.629 1.208 -2.159 1.00 94.69 189 VAL A C 1
ATOM 1510 O O . VAL A 1 189 ? 12.577 0.823 -2.673 1.00 94.69 189 VAL A O 1
ATOM 1513 N N . SER A 1 190 ? 14.004 2.490 -2.155 1.00 91.50 190 SER A N 1
ATOM 1514 C CA . SER A 1 190 ? 13.147 3.551 -2.684 1.00 91.50 190 SER A CA 1
ATOM 1515 C C . SER A 1 190 ? 12.755 3.294 -4.138 1.00 91.50 190 SER A C 1
ATOM 1517 O O . SER A 1 190 ? 13.542 2.777 -4.936 1.00 91.50 190 SER A O 1
ATOM 1519 N N . ARG A 1 191 ? 11.538 3.714 -4.504 1.00 89.00 191 ARG A N 1
ATOM 1520 C CA . ARG A 1 191 ? 11.009 3.533 -5.863 1.00 89.00 191 ARG A CA 1
ATOM 1521 C C . ARG A 1 191 ? 11.910 4.153 -6.931 1.00 89.00 191 ARG A C 1
ATOM 1523 O O . ARG A 1 191 ? 11.983 3.637 -8.034 1.00 89.00 191 ARG A O 1
ATOM 1530 N N . TYR A 1 192 ? 12.648 5.205 -6.581 1.00 89.31 192 TYR A N 1
ATOM 1531 C CA . TYR A 1 192 ? 13.581 5.884 -7.474 1.00 89.31 192 TYR A CA 1
ATOM 1532 C C . TYR A 1 192 ? 14.858 5.076 -7.727 1.00 89.31 192 TYR A C 1
ATOM 1534 O O . TYR A 1 192 ? 15.298 4.957 -8.869 1.00 89.31 192 TYR A O 1
ATOM 1542 N N . ILE A 1 193 ? 15.431 4.474 -6.678 1.00 90.06 193 ILE A N 1
ATOM 1543 C CA . ILE A 1 193 ? 16.585 3.573 -6.818 1.00 90.06 193 ILE A CA 1
ATOM 1544 C C . ILE A 1 193 ? 16.163 2.327 -7.594 1.00 90.06 193 ILE A C 1
ATOM 1546 O O . ILE A 1 193 ? 16.817 1.958 -8.566 1.00 90.06 193 ILE A O 1
ATOM 1550 N N . ARG A 1 194 ? 15.019 1.737 -7.224 1.00 90.81 194 ARG A N 1
ATOM 1551 C CA . ARG A 1 194 ? 14.408 0.631 -7.965 1.00 90.81 194 ARG A CA 1
ATOM 1552 C C . ARG A 1 194 ? 14.234 0.984 -9.441 1.00 90.81 194 ARG A C 1
ATOM 1554 O O . ARG A 1 194 ? 14.631 0.196 -10.287 1.00 90.81 194 ARG A O 1
ATOM 1561 N N . ALA A 1 195 ? 13.636 2.135 -9.745 1.00 90.69 195 ALA A N 1
ATOM 1562 C CA . ALA A 1 195 ? 13.373 2.566 -11.111 1.00 90.69 195 ALA A CA 1
ATOM 1563 C C . ALA A 1 195 ? 14.661 2.643 -11.928 1.00 90.69 195 ALA A C 1
ATOM 1565 O O . ALA A 1 195 ? 14.712 2.099 -13.024 1.00 90.69 195 ALA A O 1
ATOM 1566 N N . LYS A 1 196 ? 15.717 3.241 -11.368 1.00 91.06 196 LYS A N 1
ATOM 1567 C CA . LYS A 1 196 ? 17.030 3.278 -12.012 1.00 91.06 196 LYS A CA 1
ATOM 1568 C C . LYS A 1 196 ? 17.557 1.869 -12.302 1.00 91.06 196 LYS A C 1
ATOM 1570 O O . LYS A 1 196 ? 17.881 1.575 -13.444 1.00 91.06 196 LYS A O 1
ATOM 1575 N N . GLU A 1 197 ? 17.568 0.984 -11.307 1.00 91.06 197 GLU A N 1
ATOM 1576 C CA . GLU A 1 197 ? 18.032 -0.395 -11.504 1.00 91.06 197 GLU A CA 1
ATOM 1577 C C . GLU A 1 197 ? 17.203 -1.170 -12.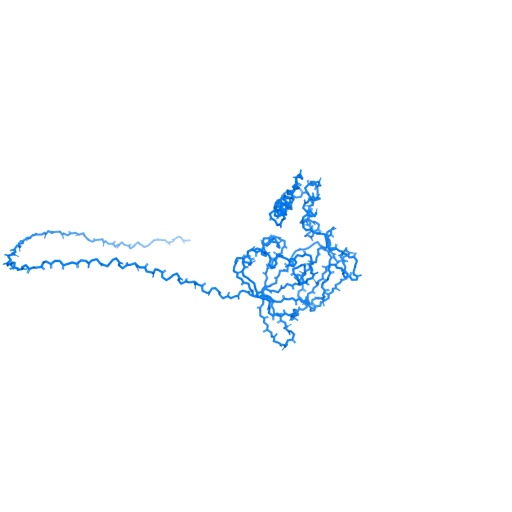537 1.00 91.06 197 GLU A C 1
ATOM 1579 O O . GLU A 1 197 ? 17.756 -1.957 -13.295 1.00 91.06 197 GLU A O 1
ATOM 1584 N N . MET A 1 198 ? 15.886 -0.959 -12.575 1.00 89.69 198 MET A N 1
ATOM 1585 C CA . MET A 1 198 ? 14.991 -1.603 -13.544 1.00 89.69 198 MET A CA 1
ATOM 1586 C C . MET A 1 198 ? 15.174 -1.071 -14.970 1.00 89.69 198 MET A C 1
ATOM 1588 O O . MET A 1 198 ? 14.884 -1.784 -15.926 1.00 89.69 198 MET A O 1
ATOM 1592 N N . LEU A 1 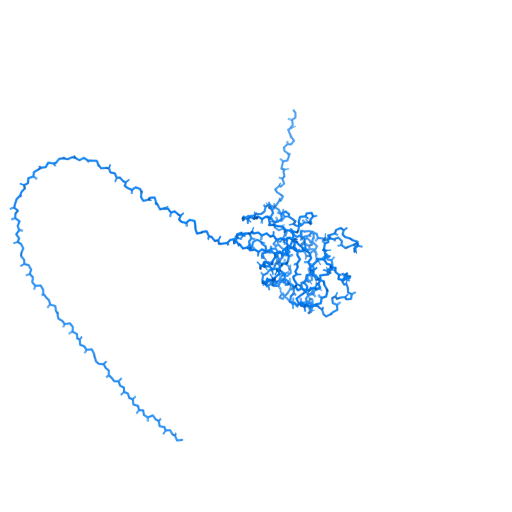199 ? 15.616 0.179 -15.126 1.00 89.25 199 LEU A N 1
ATOM 1593 C CA . LEU A 1 199 ? 15.972 0.747 -16.429 1.00 89.25 199 LEU A CA 1
ATOM 1594 C C . LEU A 1 199 ? 17.360 0.273 -16.887 1.00 89.25 199 LEU A C 1
ATOM 1596 O O . LEU A 1 199 ? 17.569 0.093 -18.085 1.00 89.25 199 LEU A O 1
ATOM 1600 N N . ASP A 1 200 ? 18.278 0.042 -15.944 1.00 89.62 200 ASP A N 1
ATOM 1601 C CA . ASP A 1 200 ? 19.624 -0.474 -16.213 1.00 89.62 200 ASP A CA 1
ATOM 1602 C C . ASP A 1 200 ? 19.622 -1.993 -16.506 1.00 89.62 200 ASP A C 1
ATOM 1604 O O . ASP A 1 200 ? 20.444 -2.472 -17.289 1.00 89.62 200 ASP A O 1
ATOM 1608 N N . ASP A 1 201 ? 18.692 -2.754 -15.915 1.00 85.94 201 ASP A N 1
ATOM 1609 C CA . ASP A 1 201 ? 18.478 -4.182 -16.182 1.00 85.94 201 ASP A CA 1
ATOM 1610 C C . ASP A 1 201 ? 17.172 -4.418 -16.962 1.00 85.94 201 ASP A C 1
ATOM 1612 O O . ASP A 1 201 ? 16.111 -4.646 -16.365 1.00 85.94 201 ASP A O 1
ATOM 1616 N N . PRO A 1 202 ? 17.225 -4.452 -18.306 1.00 76.06 202 PRO A N 1
ATOM 1617 C CA . PRO A 1 202 ? 16.040 -4.639 -19.126 1.00 76.06 202 PRO A CA 1
ATOM 1618 C C . PRO A 1 202 ? 15.458 -6.050 -19.018 1.00 76.06 202 PRO A C 1
ATOM 1620 O O . PRO A 1 202 ? 14.458 -6.313 -19.673 1.00 76.06 202 PRO A O 1
ATOM 1623 N N . ASN A 1 203 ? 16.054 -6.987 -18.272 1.00 81.75 203 ASN A N 1
ATOM 1624 C CA . ASN A 1 203 ? 15.514 -8.334 -18.077 1.00 81.75 203 ASN A CA 1
ATOM 1625 C C . ASN A 1 203 ? 14.730 -8.487 -16.775 1.00 81.75 203 ASN A C 1
ATOM 1627 O O . ASN A 1 203 ? 13.996 -9.467 -16.632 1.00 81.75 203 ASN A O 1
ATOM 1631 N N . TYR A 1 204 ? 14.827 -7.529 -15.856 1.00 85.19 204 TYR A N 1
ATOM 1632 C CA . TYR A 1 204 ? 14.096 -7.595 -14.604 1.00 85.19 204 TYR A CA 1
ATOM 1633 C C . TYR A 1 204 ? 12.613 -7.248 -14.794 1.00 85.19 204 TYR A C 1
ATOM 1635 O O . TYR A 1 204 ? 12.246 -6.170 -15.263 1.00 85.19 204 TYR A O 1
ATOM 1643 N N . ASN A 1 205 ? 11.740 -8.163 -14.375 1.00 86.88 205 ASN A N 1
ATOM 1644 C CA . ASN A 1 205 ? 10.292 -7.997 -14.421 1.00 86.88 205 ASN A CA 1
ATOM 1645 C C . ASN A 1 205 ? 9.733 -8.032 -12.998 1.00 86.88 205 ASN A C 1
ATOM 1647 O O . ASN A 1 205 ? 9.560 -9.093 -12.398 1.00 86.88 205 ASN A O 1
ATOM 1651 N N . LEU A 1 206 ? 9.448 -6.847 -12.461 1.00 87.19 206 LEU A N 1
ATOM 1652 C CA . LEU A 1 206 ? 8.938 -6.706 -11.106 1.00 87.19 206 LEU A CA 1
ATOM 1653 C C . LEU A 1 206 ? 7.575 -7.384 -10.927 1.00 87.19 206 LEU A C 1
ATOM 1655 O O . LEU A 1 206 ? 7.322 -7.999 -9.891 1.00 87.19 206 LEU A O 1
ATOM 1659 N N . HIS A 1 207 ? 6.700 -7.258 -11.927 1.00 85.81 207 HIS A N 1
ATOM 1660 C CA . HIS A 1 207 ? 5.390 -7.897 -11.897 1.00 85.81 207 HIS A CA 1
ATOM 1661 C C . HIS A 1 207 ? 5.532 -9.414 -11.781 1.00 85.81 207 HIS A C 1
ATOM 1663 O O . HIS A 1 207 ? 4.859 -10.004 -10.945 1.00 85.81 207 HIS A O 1
ATOM 1669 N N . ALA A 1 208 ? 6.438 -10.035 -12.540 1.00 86.88 208 ALA A N 1
ATOM 1670 C CA . ALA A 1 208 ? 6.684 -11.473 -12.443 1.00 86.88 208 ALA A CA 1
ATOM 1671 C C . ALA A 1 208 ? 7.352 -11.882 -11.116 1.00 86.88 208 ALA A C 1
ATOM 1673 O O . ALA A 1 208 ? 6.974 -12.904 -10.547 1.00 86.88 208 ALA A O 1
ATOM 1674 N N . ASP A 1 209 ? 8.283 -11.081 -10.576 1.00 88.12 209 ASP A N 1
ATOM 1675 C CA . ASP A 1 209 ? 8.901 -11.353 -9.263 1.00 88.12 209 ASP A CA 1
ATOM 1676 C C . ASP A 1 209 ? 7.845 -11.412 -8.146 1.00 88.12 209 ASP A C 1
ATOM 1678 O O . ASP A 1 209 ? 7.894 -12.281 -7.278 1.00 88.12 209 ASP A O 1
ATOM 1682 N N . ILE A 1 210 ? 6.843 -10.532 -8.195 1.00 89.19 210 ILE A N 1
ATOM 1683 C CA . ILE A 1 210 ? 5.805 -10.444 -7.162 1.00 89.19 210 ILE A CA 1
ATOM 1684 C C . ILE A 1 210 ? 4.618 -11.378 -7.453 1.00 89.19 210 ILE A C 1
ATOM 1686 O O . ILE A 1 210 ? 4.206 -12.165 -6.599 1.00 89.19 210 ILE A O 1
ATOM 1690 N N . GLN A 1 211 ? 4.034 -11.276 -8.649 1.00 89.44 211 GLN A N 1
ATOM 1691 C CA . GLN A 1 211 ? 2.781 -11.935 -9.043 1.00 89.44 211 GLN A CA 1
ATOM 1692 C C . GLN A 1 211 ? 2.983 -13.341 -9.626 1.00 89.44 211 GLN A C 1
ATOM 1694 O O . GLN A 1 211 ? 1.998 -14.053 -9.841 1.00 89.44 211 GLN A O 1
ATOM 1699 N N . GLY A 1 212 ? 4.233 -13.741 -9.874 1.00 87.12 212 GLY A N 1
ATOM 1700 C CA . GLY A 1 212 ? 4.576 -14.952 -10.613 1.00 87.12 212 GLY A CA 1
ATOM 1701 C C . GLY A 1 212 ? 4.267 -14.834 -12.108 1.00 87.12 212 GLY A C 1
ATOM 1702 O O . GLY A 1 212 ? 3.866 -13.781 -12.607 1.00 87.12 212 GLY A O 1
ATOM 1703 N N . GLY A 1 213 ? 4.411 -15.947 -12.825 1.00 86.31 213 GLY A N 1
ATOM 1704 C CA . GLY A 1 213 ? 4.247 -16.005 -14.280 1.00 86.31 213 GLY A CA 1
ATOM 1705 C C . GLY A 1 213 ? 5.581 -15.968 -15.020 1.00 86.31 213 GLY A C 1
ATOM 1706 O O . GLY A 1 213 ? 6.639 -16.075 -14.407 1.00 86.31 213 GLY A O 1
ATOM 1707 N N . ASP A 1 214 ? 5.517 -15.865 -16.346 1.00 85.06 214 ASP A N 1
ATOM 1708 C CA . ASP A 1 214 ? 6.699 -15.821 -17.204 1.00 85.06 214 ASP A CA 1
ATOM 1709 C C . ASP A 1 214 ? 7.407 -14.457 -17.070 1.00 85.06 214 ASP A C 1
ATOM 1711 O O . ASP A 1 214 ? 6.831 -13.436 -17.454 1.00 85.06 214 ASP A O 1
ATOM 1715 N N . PRO A 1 215 ? 8.653 -14.392 -16.560 1.00 84.19 215 PRO A N 1
ATOM 1716 C CA . PRO A 1 215 ? 9.398 -13.136 -16.461 1.00 84.19 215 PRO A CA 1
ATOM 1717 C C . PRO A 1 215 ? 9.659 -12.474 -17.818 1.00 84.19 215 PRO A C 1
ATOM 1719 O O . PRO A 1 215 ? 9.860 -11.259 -17.878 1.00 84.19 215 PRO A O 1
ATOM 1722 N N . SER A 1 216 ? 9.636 -13.255 -18.902 1.00 85.31 216 SER A N 1
ATOM 1723 C CA . SER A 1 216 ? 9.809 -12.781 -20.273 1.00 85.31 216 SER A CA 1
ATOM 1724 C C . SER A 1 216 ? 8.511 -12.311 -20.939 1.00 85.31 216 SER A C 1
ATOM 1726 O O . SER A 1 216 ? 8.573 -11.780 -22.050 1.00 85.31 216 SER A O 1
ATOM 1728 N N . ASP A 1 217 ? 7.362 -12.426 -20.257 1.00 88.69 217 ASP A N 1
ATOM 1729 C CA . ASP A 1 217 ? 6.074 -11.962 -20.769 1.00 88.69 217 ASP A CA 1
ATOM 1730 C C . ASP A 1 217 ? 6.141 -10.466 -21.146 1.00 88.69 217 ASP A C 1
ATOM 1732 O O . ASP A 1 217 ? 6.416 -9.609 -20.294 1.00 88.69 217 ASP A O 1
A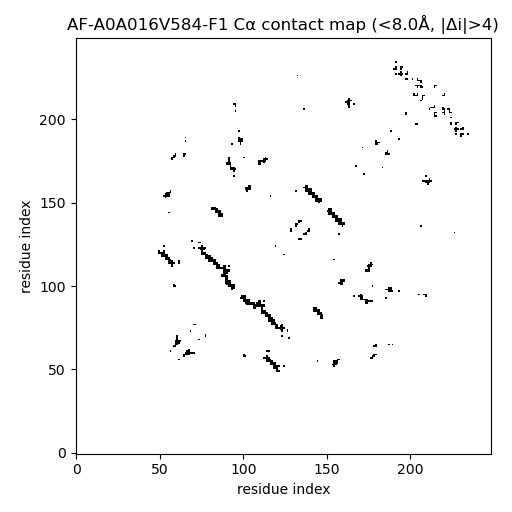TOM 1736 N N . PRO A 1 218 ? 5.889 -10.114 -22.421 1.00 86.81 218 PRO A N 1
ATOM 1737 C CA . PRO A 1 218 ? 6.128 -8.762 -22.913 1.00 86.81 218 PRO A CA 1
ATOM 1738 C C . PRO A 1 218 ? 5.189 -7.728 -22.284 1.00 86.81 218 PRO A C 1
ATOM 1740 O O . PRO A 1 218 ? 5.557 -6.558 -22.195 1.00 86.81 218 PRO A O 1
ATOM 1743 N N . VAL A 1 219 ? 4.000 -8.133 -21.823 1.00 87.25 219 VAL A N 1
ATOM 1744 C CA . VAL A 1 219 ? 2.995 -7.226 -21.252 1.00 87.25 219 VAL A CA 1
ATOM 1745 C C . VAL A 1 219 ? 3.413 -6.776 -19.856 1.00 87.25 219 VAL A C 1
ATOM 1747 O O . VAL A 1 219 ? 3.513 -5.580 -19.584 1.00 87.25 219 VAL A O 1
ATOM 1750 N N . THR A 1 220 ? 3.706 -7.724 -18.971 1.00 86.62 220 THR A N 1
ATOM 1751 C CA . THR A 1 220 ? 4.136 -7.452 -17.590 1.00 86.62 220 THR A CA 1
ATOM 1752 C C . THR A 1 220 ? 5.516 -6.802 -17.536 1.00 86.62 220 THR A C 1
ATOM 1754 O O . THR A 1 220 ? 5.771 -5.937 -16.690 1.00 86.62 220 THR A O 1
ATOM 1757 N N . LYS A 1 221 ? 6.388 -7.142 -18.489 1.00 87.06 221 LYS A N 1
ATOM 1758 C CA . LYS A 1 221 ? 7.685 -6.495 -18.673 1.00 87.06 221 LYS A CA 1
ATOM 1759 C C . LYS A 1 221 ? 7.536 -5.038 -19.112 1.00 87.06 221 LYS A C 1
ATOM 1761 O O . LYS A 1 221 ? 8.138 -4.156 -18.501 1.00 87.06 221 LYS A O 1
ATOM 1766 N N . ALA A 1 222 ? 6.690 -4.763 -20.108 1.00 87.38 222 ALA A N 1
ATOM 1767 C CA . ALA A 1 222 ? 6.391 -3.398 -20.534 1.00 87.38 222 ALA A CA 1
ATOM 1768 C C . ALA A 1 222 ? 5.739 -2.574 -19.413 1.00 87.38 222 ALA A C 1
ATOM 1770 O O . ALA A 1 222 ? 6.108 -1.417 -19.235 1.00 87.38 222 ALA A O 1
ATOM 1771 N N . ALA A 1 223 ? 4.835 -3.163 -18.621 1.00 86.81 223 ALA A N 1
ATOM 1772 C CA . ALA A 1 223 ? 4.225 -2.504 -17.464 1.00 86.81 223 ALA A CA 1
ATOM 1773 C C . ALA A 1 223 ? 5.265 -2.163 -16.382 1.00 86.81 223 ALA A C 1
ATOM 1775 O O . ALA A 1 223 ? 5.334 -1.019 -15.932 1.00 86.81 223 ALA A O 1
ATOM 1776 N N . SER A 1 224 ? 6.133 -3.123 -16.031 1.00 87.19 224 SER A N 1
ATOM 1777 C CA . SER A 1 224 ? 7.243 -2.915 -15.090 1.00 87.19 224 SER A CA 1
ATOM 1778 C C . SER A 1 224 ? 8.168 -1.784 -15.554 1.00 87.19 224 SER A C 1
ATOM 1780 O O . SER A 1 224 ? 8.506 -0.893 -14.776 1.00 87.19 224 SER A O 1
ATOM 1782 N N . HIS A 1 225 ? 8.550 -1.791 -16.833 1.00 89.19 225 HIS A N 1
ATOM 1783 C CA . HIS A 1 225 ? 9.425 -0.776 -17.415 1.00 89.19 225 HIS A CA 1
ATOM 1784 C C . HIS A 1 225 ? 8.745 0.598 -17.498 1.00 89.19 225 HIS A C 1
ATOM 1786 O O . HIS A 1 225 ? 9.338 1.603 -17.117 1.00 89.19 225 HIS A O 1
ATOM 1792 N N . ALA A 1 226 ? 7.491 0.669 -17.957 1.00 89.19 226 ALA A N 1
ATOM 1793 C CA . ALA A 1 226 ? 6.730 1.917 -18.009 1.00 89.19 226 ALA A CA 1
ATOM 1794 C C . ALA A 1 226 ? 6.615 2.555 -16.619 1.00 89.19 226 ALA A C 1
ATOM 1796 O O . ALA A 1 226 ? 6.812 3.764 -16.482 1.00 89.19 226 ALA A O 1
ATOM 1797 N N . LYS A 1 227 ? 6.394 1.731 -15.585 1.00 88.50 227 LYS A N 1
ATOM 1798 C CA . LYS A 1 227 ? 6.374 2.193 -14.200 1.00 88.50 227 LYS A CA 1
ATOM 1799 C C . LYS A 1 227 ? 7.730 2.741 -13.753 1.00 88.50 227 LYS A C 1
ATOM 1801 O O . LYS A 1 227 ? 7.790 3.818 -13.174 1.00 88.50 227 LYS A O 1
ATOM 1806 N N . ALA A 1 228 ? 8.825 2.057 -14.078 1.00 90.12 228 ALA A N 1
ATOM 1807 C CA . ALA A 1 228 ? 10.169 2.555 -13.788 1.00 90.12 228 ALA A CA 1
ATOM 1808 C C . ALA A 1 228 ? 10.459 3.903 -14.482 1.00 90.12 228 ALA A C 1
ATOM 1810 O O . ALA A 1 228 ? 10.998 4.815 -13.858 1.00 90.12 228 ALA A O 1
ATOM 1811 N N . VAL A 1 229 ? 10.048 4.076 -15.744 1.00 90.31 229 VAL A N 1
ATOM 1812 C CA . VAL A 1 229 ? 10.188 5.355 -16.467 1.00 90.31 229 VAL A CA 1
ATOM 1813 C C . VAL A 1 229 ? 9.413 6.481 -15.775 1.00 90.31 229 VAL A C 1
ATOM 1815 O O . VAL A 1 229 ? 9.923 7.596 -15.657 1.00 90.31 229 VAL A O 1
ATOM 1818 N N . GLU A 1 230 ? 8.181 6.218 -15.343 1.00 89.62 230 GLU A N 1
ATOM 1819 C CA . GLU A 1 230 ? 7.359 7.193 -14.619 1.00 89.62 230 GLU A CA 1
ATOM 1820 C C . GLU A 1 230 ? 8.000 7.585 -13.280 1.00 89.62 230 GLU A C 1
ATOM 1822 O O . GLU A 1 230 ? 8.172 8.768 -12.983 1.00 89.62 230 GLU A O 1
ATOM 1827 N N . ASP A 1 231 ? 8.417 6.594 -12.498 1.00 88.94 231 ASP A N 1
ATOM 1828 C CA . ASP A 1 231 ? 9.023 6.791 -11.185 1.00 88.94 231 ASP A CA 1
ATOM 1829 C C . ASP A 1 231 ? 10.321 7.606 -11.277 1.00 88.94 231 ASP A C 1
ATOM 1831 O O . ASP A 1 231 ? 10.532 8.527 -10.484 1.00 88.94 231 ASP A O 1
ATOM 1835 N N . ALA A 1 232 ? 11.152 7.336 -12.289 1.00 87.25 232 ALA A N 1
ATOM 1836 C CA . ALA A 1 232 ? 12.369 8.098 -12.555 1.00 87.25 232 ALA A CA 1
ATOM 1837 C C . ALA A 1 232 ? 12.082 9.572 -12.904 1.00 87.25 232 ALA A C 1
ATOM 1839 O O . ALA A 1 232 ? 12.808 10.465 -12.463 1.00 87.25 232 ALA A 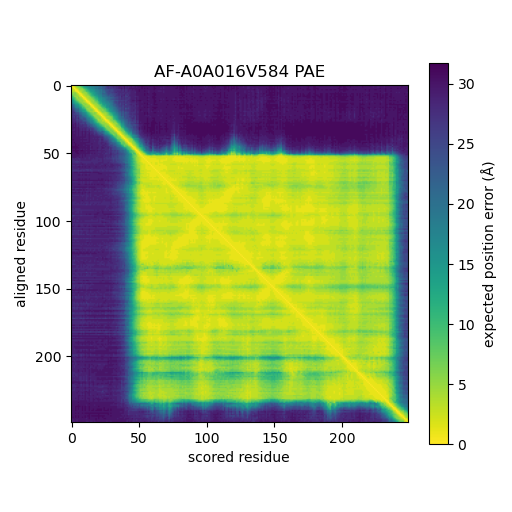O 1
ATOM 1840 N N . LYS A 1 233 ? 11.005 9.859 -13.651 1.00 84.81 233 LYS A N 1
ATOM 1841 C CA . LYS A 1 233 ? 10.595 11.240 -13.975 1.00 84.81 233 LYS A CA 1
ATOM 1842 C C . LYS A 1 233 ? 10.112 11.998 -12.741 1.00 84.81 233 LYS A C 1
ATOM 1844 O O . LYS A 1 233 ? 10.476 13.158 -12.554 1.00 84.81 233 LYS A O 1
ATOM 1849 N N . ASN A 1 234 ? 9.334 11.338 -11.886 1.00 76.69 234 ASN A N 1
ATOM 1850 C CA . ASN A 1 234 ? 8.770 11.954 -10.685 1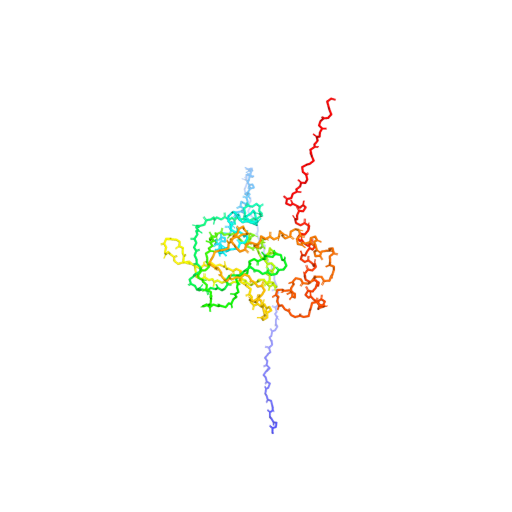.00 76.69 234 ASN A CA 1
ATOM 1851 C C . ASN A 1 234 ? 9.853 12.316 -9.651 1.00 76.69 234 ASN A C 1
ATOM 1853 O O . ASN A 1 234 ? 9.705 13.304 -8.929 1.00 76.69 234 ASN A O 1
ATOM 1857 N N . GLN A 1 235 ? 10.989 11.602 -9.632 1.00 71.06 235 GLN A N 1
ATOM 1858 C CA . GLN A 1 235 ? 12.145 11.979 -8.808 1.00 71.06 235 GLN A CA 1
ATOM 1859 C C . GLN A 1 235 ? 12.655 13.389 -9.137 1.00 71.06 235 GLN A C 1
ATOM 1861 O O . GLN A 1 235 ? 12.921 14.182 -8.233 1.00 71.06 235 GLN A O 1
ATOM 1866 N N . ALA A 1 236 ? 12.765 13.704 -10.431 1.00 56.12 236 ALA A N 1
ATOM 1867 C CA . ALA A 1 236 ? 13.286 14.979 -10.915 1.00 56.12 236 ALA A CA 1
ATOM 1868 C C . ALA A 1 236 ? 12.357 16.165 -10.598 1.00 56.12 236 ALA A C 1
ATOM 1870 O O . ALA A 1 236 ? 12.816 17.301 -10.522 1.00 56.12 236 ALA A O 1
ATOM 1871 N N . GLN A 1 237 ? 11.063 15.905 -10.390 1.00 53.44 237 GLN A N 1
ATOM 1872 C CA . GLN A 1 237 ? 10.078 16.919 -10.001 1.00 53.44 237 GLN A CA 1
ATOM 1873 C C . GLN A 1 237 ? 10.033 17.142 -8.483 1.00 53.44 237 GLN A C 1
ATOM 1875 O O . GLN A 1 237 ? 9.850 18.268 -8.033 1.00 53.44 237 GLN A O 1
ATOM 1880 N N . CYS A 1 238 ? 10.234 16.085 -7.690 1.00 48.94 238 CYS A N 1
ATOM 1881 C CA . CYS A 1 238 ? 10.206 16.150 -6.226 1.00 48.94 238 CYS A CA 1
ATOM 1882 C C . CYS A 1 238 ? 11.504 16.741 -5.632 1.00 48.94 238 CYS A C 1
ATOM 1884 O O . CYS A 1 238 ? 11.498 17.275 -4.528 1.00 48.94 238 CYS A O 1
ATOM 1886 N N . HIS A 1 239 ? 12.617 16.695 -6.373 1.00 45.25 239 HIS A N 1
ATOM 1887 C CA . HIS A 1 239 ? 13.875 17.363 -6.026 1.00 45.25 239 HIS A CA 1
ATOM 1888 C C . HIS A 1 239 ? 14.300 18.312 -7.156 1.00 45.25 239 HIS A C 1
ATOM 1890 O O . HIS A 1 239 ? 15.189 17.953 -7.934 1.00 45.25 239 HIS A O 1
ATOM 1896 N N . PRO A 1 240 ? 13.728 19.528 -7.276 1.00 40.81 240 PRO A N 1
ATOM 1897 C CA . PRO A 1 240 ? 14.340 20.532 -8.128 1.00 40.81 240 PRO A CA 1
ATOM 1898 C C . PRO A 1 240 ? 15.743 20.778 -7.575 1.00 40.81 240 PRO A C 1
ATOM 1900 O O . PRO A 1 240 ? 15.900 21.206 -6.429 1.00 40.81 240 PRO A O 1
ATOM 1903 N N . THR A 1 241 ? 16.765 20.443 -8.363 1.00 39.12 241 THR A N 1
ATOM 1904 C CA . THR A 1 241 ? 18.164 20.724 -8.050 1.00 39.12 241 THR A CA 1
ATOM 1905 C C . THR A 1 241 ? 18.240 22.171 -7.583 1.00 39.12 241 THR A C 1
ATOM 1907 O O . THR A 1 241 ? 18.020 23.087 -8.377 1.00 39.12 241 THR A O 1
ATOM 1910 N N . LYS A 1 242 ? 18.489 22.405 -6.287 1.00 37.53 242 LYS A N 1
ATOM 1911 C CA . LYS A 1 242 ? 18.793 23.752 -5.808 1.00 37.53 242 LYS A CA 1
ATOM 1912 C C . LYS A 1 242 ? 20.074 24.148 -6.520 1.00 37.53 242 LYS A C 1
ATOM 1914 O O . LYS A 1 242 ? 21.151 23.681 -6.160 1.00 37.53 242 LYS A O 1
ATOM 1919 N N . VAL A 1 243 ? 19.948 24.959 -7.566 1.00 36.41 243 VAL A N 1
ATOM 1920 C CA . VAL A 1 243 ? 21.081 25.637 -8.181 1.00 36.41 243 VAL A CA 1
ATOM 1921 C C . VAL A 1 243 ? 21.613 26.570 -7.102 1.00 36.41 243 VAL A C 1
ATOM 1923 O O . VAL A 1 243 ? 21.077 27.651 -6.865 1.00 36.41 243 VAL A O 1
ATOM 1926 N N . VAL A 1 244 ? 22.612 26.096 -6.362 1.00 36.22 244 VAL A N 1
ATOM 1927 C CA . VAL A 1 244 ? 23.386 26.929 -5.453 1.00 36.22 244 VAL A CA 1
ATOM 1928 C C . VAL A 1 244 ? 24.213 27.832 -6.354 1.00 36.22 244 VAL A C 1
ATOM 1930 O O . VAL A 1 244 ? 25.229 27.415 -6.905 1.00 36.22 244 VAL A O 1
ATOM 1933 N N . TYR A 1 245 ? 23.753 29.066 -6.548 1.00 40.12 245 TYR A N 1
ATOM 1934 C CA . TYR A 1 245 ? 24.622 30.119 -7.049 1.00 40.12 245 TYR A CA 1
ATOM 1935 C C . TYR A 1 245 ? 25.695 30.342 -5.984 1.00 40.12 245 TYR A C 1
ATOM 1937 O O . TYR A 1 245 ? 25.459 31.002 -4.973 1.00 40.12 245 TYR A O 1
ATOM 1945 N N . HIS A 1 246 ? 26.873 29.754 -6.187 1.00 41.00 246 HIS A N 1
ATOM 1946 C CA . HIS A 1 246 ? 28.069 30.224 -5.511 1.00 41.00 246 HIS A CA 1
ATOM 1947 C C . HIS A 1 246 ? 28.328 31.640 -6.020 1.00 41.00 246 HIS A C 1
ATOM 1949 O O . HIS A 1 246 ? 28.784 31.832 -7.146 1.00 41.00 246 HIS A O 1
ATOM 1955 N N . GLY A 1 247 ? 27.961 32.627 -5.202 1.00 38.62 247 GLY A N 1
ATOM 1956 C CA . GLY A 1 247 ? 28.390 34.002 -5.392 1.00 38.62 247 GLY A CA 1
ATOM 1957 C C . GLY A 1 247 ? 29.912 34.021 -5.432 1.00 38.62 247 GLY A C 1
ATOM 1958 O O . GLY A 1 247 ? 30.565 33.682 -4.445 1.00 38.62 247 GLY A O 1
ATOM 1959 N N . LEU A 1 248 ? 30.457 34.354 -6.599 1.00 40.50 248 LEU A N 1
ATOM 1960 C CA . LEU A 1 248 ? 31.840 34.779 -6.722 1.00 40.50 248 LEU A CA 1
ATOM 1961 C C . LEU A 1 248 ? 31.967 36.103 -5.959 1.00 40.50 248 LEU A C 1
ATOM 1963 O O . LEU A 1 248 ? 31.161 37.012 -6.169 1.00 40.50 248 LEU A O 1
ATOM 1967 N N . GLN A 1 249 ? 32.915 36.122 -5.022 1.00 45.00 249 GLN A N 1
ATOM 1968 C CA . GLN A 1 249 ? 33.338 37.298 -4.260 1.00 45.00 249 GLN A CA 1
ATOM 1969 C C . GLN A 1 249 ? 33.933 38.372 -5.169 1.00 45.00 249 GLN A C 1
ATOM 1971 O O . GLN A 1 249 ? 34.570 37.997 -6.180 1.00 45.00 249 GLN A O 1
#

Sequence (249 aa):
MFFNPSVINVSFPSIQAFSPIALWSPPLARSVASRSSTETMQVCLCMTITLPIRVFVYGTLKRGEPNANVMTETEGQHRFLGTGRTKTPFPLIVASKYNIPFVLNEPGKGYQVEGEVYEIDDVKLKVLDDLEAYPTLYWRQIESIVMENNTEISAWIYLMRKWRPDIYESATPMMSNYSSKGSHGKEYVSRYIRAKEMLDDPNYNLHADIQGGDPSDPVTKAASHAKAVEDAKNQAQCHPTKVVYHGLQ

Nearest PDB structures (foldseek):
  3juc-assembly1_A  TM=9.556E-01  e=2.551E-15  Homo sapiens
  3jub-assembly1_A  TM=9.538E-01  e=2.551E-15  Homo sapiens
  1vkb-assembly1_A  TM=9.473E-01  e=2.703E-15  Mus musculus
  3jud-assembly1_A  TM=9.422E-01  e=2.408E-15  Homo sapiens
  2kl2-assembly1_A  TM=8.880E-01  e=1.311E-11  Mus musculus

Solvent-accessible surface area (backbone atoms only — not comparable to full-atom values): 15007 Å² total; per-residue (Å²): 137,90,84,84,86,87,87,86,87,87,85,86,89,80,88,90,88,85,86,86,92,87,92,90,86,88,88,89,86,90,85,85,88,82,82,91,77,86,78,75,79,75,76,75,77,73,74,75,79,70,75,70,43,42,37,44,35,46,46,50,56,26,86,96,29,93,41,23,55,60,65,74,74,42,74,51,54,68,41,84,75,47,51,30,25,34,65,61,20,25,35,29,32,38,32,65,102,45,27,45,70,43,40,41,72,45,80,72,37,75,27,48,37,33,34,36,34,31,35,26,38,74,58,25,50,50,54,50,33,66,71,51,40,51,80,79,60,23,38,75,46,79,42,54,30,36,32,79,88,71,47,77,44,74,25,35,33,71,26,30,81,64,53,28,93,63,49,73,80,75,26,50,75,67,41,41,63,70,53,47,88,36,94,83,74,52,55,55,52,52,64,49,61,49,12,51,52,42,67,74,35,84,74,64,20,60,46,23,68,49,40,34,75,67,51,81,39,67,66,49,32,49,51,38,46,52,49,21,56,50,38,46,53,51,49,57,69,78,50,65,78,78,80,75,78,76,77,78,131

Secondary structure (DSSP, 8-state):
-------------------------------------------------PPPEEEEE-STTSTTSTTHHHHHHSSS-EEEEEEEEESS-B-EEEETTTTEEEEBS-TTSSB--EEEEEEE-HHHHHHHHHHTTTTTS-EEEEEEEEETTS-EEEEEEEEB----TTHHHHSPPPBSS--TTSTT--PPPPHHHHHHHHHH-TT--HHHHHH-S-TT-HHHHHHHHHHHHHHHHHHHHHS----------

Foldseek 3Di:
DDDDDDDDDDDDDDDDDDDDDDDDDDDDDDDDDDDDDDPPPPPPPPPPPDDWAKAWDFFQCAPPHVNVCLQPPDDWDKDWDAKWWFPWAFFWWFFDPFRGTATAPPTNPFGGAITTMMGIDPGSVVSVCLVCVPPQAWDWDWTWIQGPVRDIDIHIYTHGHAFDPCRVVGIFGGDNHDHLPDPSNNHGHDLQNVLVVCLVDLQAQRCCRTRNDDSPPPVSSVVRNVSSVVSNVVVCVVDVPPPPPPDDD